Protein AF-K1TPN1-F1 (afdb_monomer)

Radius of gyration: 36.02 Å; Cα contacts (8 Å, |Δi|>4): 168; chains: 1; bounding box: 81×103×74 Å

Nearest PDB structures (foldseek):
  4uu4-assembly1_A  TM=7.575E-01  e=5.030E-02  Pseudomonas aeruginosa PAO1
  8h1s-assembly1_C  TM=5.033E-01  e=3.200E-02  Pseudomonas aeruginosa PAO1
  2r1a-assembly2_G  TM=5.648E-01  e=4.012E-02  Escherichia coli K-12
  4b54-assembly1_B  TM=7.477E-01  e=2.590E-01  Escherichia coli
  2r1a-assembly1_A  TM=5.785E-01  e=1.315E-01  Escherichia coli K-12

Foldseek 3Di:
DDPPPDPPPPPPPPVVVVVVVPDDDDDDDDDDDDDDDDDDDDDDDDDDDDDDDDDDDDDPPPPPPPDPDDPVVVVVVVVVVVVVVVVVVVLVPDDPVVNVVVVVVVVVVVVVVVVVVVVVVVPPPDPPDPDPDDPPPPFDKDKDAPDDWDAPPPQRKIKGAQWIWIDTDQKIKTARIWIARRVVRDIDHFFDFDADPNDTDGDGMWMDGNHDID

Mean predicted aligned error: 22.85 Å

Solvent-accessible surface area (backbone atoms only — not comparable to full-atom values): 13956 Å² total; per-residue (Å²): 143,84,92,85,85,88,85,80,85,80,70,78,68,67,70,66,67,66,61,66,79,79,62,86,85,86,85,85,89,81,90,82,91,88,87,89,83,91,79,88,82,91,78,91,80,89,85,84,82,84,83,84,77,89,77,86,82,75,81,75,79,81,79,78,67,78,77,79,70,49,82,62,55,54,51,50,52,58,48,51,50,55,52,48,53,46,52,52,50,53,60,69,68,46,56,70,69,56,49,54,50,59,48,49,58,51,50,52,52,53,50,50,55,49,50,53,58,48,60,69,58,72,72,71,86,64,92,66,76,77,72,78,82,66,68,93,84,70,75,69,77,43,71,51,60,79,69,47,74,47,78,42,77,88,82,35,32,38,39,30,32,69,41,24,42,39,38,46,93,65,32,40,40,36,22,28,30,33,45,33,36,67,84,82,69,49,72,49,68,38,38,51,81,42,63,64,95,82,43,83,42,65,50,70,49,44,38,34,49,83,87,46,75,98

Organism: NCBI:txid408170

Secondary structure (DSSP, 8-state):
-----SS-SSSTTTTTTSGGGSSPPP-------------------------------PPPP---------HHHHHHHHHHHHHHHHHHHHHHHS-HHHHHHHHHHHHHHHHHHHHHHHHHHTT------------TT----EEEESS-EEEETTTTEEEEEEEEEEEETTEEEEEEEEEEETTT--EEEEPPEEEETTEEEE---EEEETTEE-

Structure (mmCIF, N/CA/C/O backbone):
data_AF-K1TPN1-F1
#
_entry.id   AF-K1TPN1-F1
#
loop_
_atom_site.group_PDB
_atom_site.id
_atom_site.type_symbol
_atom_site.label_atom_id
_atom_site.label_alt_id
_atom_site.label_comp_id
_atom_site.label_asym_id
_atom_site.label_entity_id
_atom_site.label_seq_id
_atom_site.pdbx_PDB_ins_code
_atom_site.Cartn_x
_atom_site.Cartn_y
_atom_site.Cartn_z
_atom_site.occupancy
_atom_site.B_iso_or_equiv
_atom_site.auth_seq_id
_atom_site.auth_comp_id
_atom_site.auth_asym_id
_atom_site.auth_atom_id
_atom_site.pdbx_PDB_model_num
ATOM 1 N N . MET A 1 1 ? -53.679 12.144 7.082 1.00 37.12 1 MET A N 1
ATOM 2 C CA . MET A 1 1 ? -54.181 11.004 6.277 1.00 37.12 1 MET A CA 1
ATOM 3 C C . MET A 1 1 ? -53.333 10.936 5.003 1.00 37.12 1 MET A C 1
ATOM 5 O O . MET A 1 1 ? -53.683 11.575 4.029 1.00 37.12 1 MET A O 1
ATOM 9 N N . ASN A 1 2 ? -52.086 10.455 5.019 1.00 40.62 2 ASN A N 1
ATOM 10 C CA . ASN A 1 2 ? -51.564 9.102 5.320 1.00 40.62 2 ASN A CA 1
ATOM 11 C C . ASN A 1 2 ? -51.586 8.169 4.090 1.00 40.62 2 ASN A C 1
ATOM 13 O O . ASN A 1 2 ? -52.333 7.198 4.057 1.00 40.62 2 ASN A O 1
ATOM 17 N N . SER A 1 3 ? -50.715 8.429 3.111 1.00 47.91 3 SER A N 1
ATOM 18 C CA . SER A 1 3 ? -50.532 7.641 1.878 1.00 47.91 3 SER A CA 1
ATOM 19 C C . SER A 1 3 ? -49.322 6.682 1.923 1.00 47.91 3 SER A C 1
ATOM 21 O O . SER A 1 3 ? -48.678 6.426 0.910 1.00 47.91 3 SER A O 1
ATOM 23 N N . VAL A 1 4 ? -49.000 6.116 3.097 1.00 55.09 4 VAL A N 1
ATOM 24 C CA . VAL A 1 4 ? -47.829 5.226 3.302 1.00 55.09 4 VAL A CA 1
ATOM 25 C C . VAL A 1 4 ? -48.244 3.856 3.869 1.00 55.09 4 VAL A C 1
ATOM 27 O O . VAL A 1 4 ? -47.729 3.414 4.891 1.00 55.09 4 VAL A O 1
ATOM 30 N N . ARG A 1 5 ? -49.218 3.176 3.238 1.00 55.47 5 ARG A N 1
ATOM 31 C CA . ARG A 1 5 ? -49.662 1.810 3.620 1.00 55.47 5 ARG A CA 1
ATOM 32 C C . ARG A 1 5 ? -50.100 0.924 2.437 1.00 55.47 5 ARG A C 1
ATOM 34 O O . ARG A 1 5 ? -51.145 0.293 2.495 1.00 55.47 5 ARG A O 1
ATOM 41 N N . LEU A 1 6 ? -49.298 0.845 1.368 1.00 52.47 6 LEU A N 1
ATOM 42 C CA . LEU A 1 6 ? -49.566 -0.053 0.222 1.00 52.47 6 LEU A CA 1
ATOM 43 C C . LEU A 1 6 ? -48.316 -0.768 -0.345 1.00 52.47 6 LEU A C 1
ATOM 45 O O . LEU A 1 6 ? -48.248 -1.065 -1.531 1.00 52.47 6 LEU A O 1
ATOM 49 N N . LYS A 1 7 ? -47.304 -1.054 0.492 1.00 53.47 7 LYS A N 1
ATOM 50 C CA . LYS A 1 7 ? -46.062 -1.746 0.064 1.00 53.47 7 LYS A CA 1
ATOM 51 C C . LYS A 1 7 ? -45.610 -2.922 0.952 1.00 53.47 7 LYS A C 1
ATOM 53 O O . LYS A 1 7 ? -44.515 -3.430 0.759 1.00 53.47 7 LYS A O 1
ATOM 58 N N . TYR A 1 8 ? -46.444 -3.388 1.891 1.00 56.84 8 TYR A N 1
ATOM 59 C CA . TYR A 1 8 ? -46.059 -4.403 2.893 1.00 56.84 8 TYR A CA 1
ATOM 60 C C . TYR A 1 8 ? -47.039 -5.587 3.023 1.00 56.84 8 TYR A C 1
ATOM 62 O O . TYR A 1 8 ? -47.241 -6.102 4.116 1.00 56.84 8 TYR A O 1
ATOM 70 N N . LEU A 1 9 ? -47.643 -6.039 1.915 1.00 54.19 9 LEU A N 1
ATOM 71 C CA . LEU A 1 9 ? -48.513 -7.234 1.890 1.00 54.19 9 LEU A CA 1
ATOM 72 C C . LEU A 1 9 ? -47.927 -8.444 1.134 1.00 54.19 9 LEU A C 1
ATOM 74 O O . LEU A 1 9 ? -48.565 -9.486 1.077 1.00 54.19 9 LEU A O 1
ATOM 78 N N . LEU A 1 10 ? -46.703 -8.340 0.600 1.00 49.44 10 LEU A N 1
ATOM 79 C CA . LEU A 1 10 ? -46.035 -9.410 -0.167 1.00 49.44 10 LEU A CA 1
ATOM 80 C C . LEU A 1 10 ? -44.853 -10.085 0.560 1.00 49.44 10 LEU A C 1
ATOM 82 O O . LEU A 1 10 ? -44.235 -10.987 0.011 1.00 49.44 10 LEU A O 1
ATOM 86 N N . SER A 1 11 ? -44.541 -9.680 1.797 1.00 50.22 11 SER A N 1
ATOM 87 C CA . SER A 1 11 ? -43.396 -10.216 2.564 1.00 50.22 11 SER A CA 1
ATOM 88 C C . SER A 1 11 ? -43.722 -11.496 3.363 1.00 50.22 11 SER A C 1
ATOM 90 O O . SER A 1 11 ? -42.836 -12.270 3.714 1.00 50.22 11 SER A O 1
ATOM 92 N N . ALA A 1 12 ? -45.002 -11.743 3.661 1.00 50.81 12 ALA A N 1
ATOM 93 C CA . ALA A 1 12 ? -45.408 -12.708 4.690 1.00 50.81 12 ALA A CA 1
ATOM 94 C C . ALA A 1 12 ? -45.445 -14.189 4.252 1.00 50.81 12 ALA A C 1
ATOM 96 O O . ALA A 1 12 ? -45.574 -15.060 5.106 1.00 50.81 12 ALA A O 1
ATOM 97 N N . THR A 1 13 ? -45.342 -14.502 2.956 1.00 50.44 13 THR A N 1
ATOM 98 C CA . THR A 1 13 ? -45.501 -15.880 2.440 1.00 50.44 13 THR A CA 1
ATOM 99 C C . THR A 1 13 ? -44.187 -16.630 2.218 1.00 50.44 13 THR A C 1
ATOM 101 O O . THR A 1 13 ? -44.171 -17.854 2.303 1.00 50.44 13 THR A O 1
ATOM 104 N N . VAL A 1 14 ? -43.069 -15.932 1.986 1.00 53.06 14 VAL A N 1
ATOM 105 C CA . VAL A 1 14 ? -41.762 -16.573 1.721 1.00 53.06 14 VAL A CA 1
ATOM 106 C C . VAL A 1 14 ? -41.140 -17.154 2.998 1.00 53.06 14 VAL A C 1
ATOM 108 O O . VAL A 1 14 ? -40.490 -18.196 2.960 1.00 53.06 14 VAL A O 1
ATOM 111 N N . LEU A 1 15 ? -41.390 -16.527 4.152 1.00 49.91 15 LEU A N 1
ATOM 112 C CA . LEU A 1 15 ? -40.806 -16.923 5.440 1.00 49.91 15 LEU A CA 1
ATOM 113 C C . LEU A 1 15 ? -41.346 -18.275 5.960 1.00 49.91 15 LEU A C 1
ATOM 115 O O . LEU A 1 15 ? -40.675 -18.941 6.744 1.00 49.91 15 LEU A O 1
ATOM 119 N N . LEU A 1 16 ? -42.515 -18.725 5.484 1.00 48.41 16 LEU A N 1
ATOM 120 C CA . LEU A 1 16 ? -43.109 -20.006 5.890 1.00 48.41 16 LEU A CA 1
ATOM 121 C C . LEU A 1 16 ? -42.461 -21.225 5.198 1.00 48.41 16 LEU A C 1
ATOM 123 O O . LEU A 1 16 ? -42.467 -22.318 5.758 1.00 48.41 16 LEU A O 1
ATOM 127 N N . LEU A 1 17 ? -41.863 -21.046 4.012 1.00 51.69 17 LEU A N 1
ATOM 128 C CA . LEU A 1 17 ? -41.212 -22.133 3.263 1.00 51.69 17 LEU A CA 1
ATOM 129 C C . LEU A 1 17 ? -39.824 -22.509 3.807 1.00 51.69 17 LEU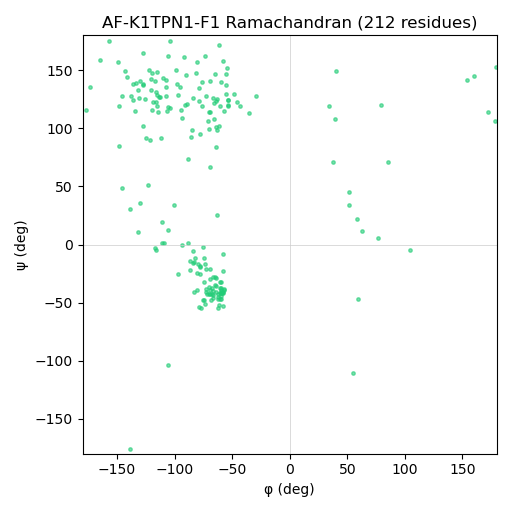 A C 1
ATOM 131 O O . LEU A 1 17 ? -39.347 -23.610 3.550 1.00 51.69 17 LEU A O 1
ATOM 135 N N . PHE A 1 18 ? -39.174 -21.632 4.579 1.00 51.53 18 PHE A N 1
ATOM 136 C CA . PHE A 1 18 ? -37.807 -21.874 5.062 1.00 51.53 18 PHE A CA 1
ATOM 137 C C . PHE A 1 18 ? -37.740 -22.735 6.339 1.00 51.53 18 PHE A C 1
ATOM 139 O O . PHE A 1 18 ? -36.690 -23.277 6.670 1.00 51.53 18 PHE A O 1
ATOM 146 N N . VAL A 1 19 ? -38.860 -22.907 7.053 1.00 48.62 19 VAL A N 1
ATOM 147 C CA . VAL A 1 19 ? -38.911 -23.668 8.320 1.00 48.62 19 VAL A CA 1
ATOM 148 C C . VAL A 1 19 ? -38.982 -25.188 8.089 1.00 48.62 19 VAL A C 1
ATOM 150 O O . VAL A 1 19 ? -38.537 -25.961 8.933 1.00 48.62 19 VAL A O 1
ATOM 153 N N . GLN A 1 20 ? -39.471 -25.641 6.928 1.00 49.59 20 GLN A N 1
ATOM 154 C CA . GLN A 1 20 ? -39.605 -27.074 6.619 1.00 49.59 20 GLN A CA 1
ATOM 155 C C . GLN A 1 20 ? -38.277 -27.782 6.291 1.00 49.59 20 GLN A C 1
ATOM 157 O O . GLN A 1 20 ? -38.240 -29.006 6.261 1.00 49.59 20 GLN A O 1
ATOM 162 N N . ALA A 1 21 ? -37.178 -27.047 6.084 1.00 48.38 21 ALA A N 1
ATOM 163 C CA . ALA A 1 21 ? -35.877 -27.627 5.734 1.00 48.38 21 ALA A CA 1
ATOM 164 C C . ALA A 1 21 ? -35.038 -28.105 6.942 1.00 48.38 21 ALA A C 1
ATOM 166 O O . ALA A 1 21 ? -33.967 -28.674 6.743 1.00 48.38 21 ALA A O 1
ATOM 167 N N . LEU A 1 22 ? -35.491 -27.867 8.182 1.00 55.53 22 LEU A N 1
ATOM 168 C CA . LEU A 1 22 ? -34.724 -28.160 9.407 1.00 55.53 22 LEU A CA 1
ATOM 169 C C . LEU A 1 22 ? -35.352 -29.222 10.329 1.00 55.53 22 LEU A C 1
ATOM 171 O O . LEU A 1 22 ? -34.720 -29.612 11.308 1.00 55.53 22 LEU A O 1
ATOM 175 N N . LEU A 1 23 ? -36.552 -29.727 10.020 1.00 42.75 23 LEU A N 1
ATOM 176 C CA . LEU A 1 23 ? -37.179 -30.857 10.720 1.00 42.75 23 LEU A CA 1
ATOM 177 C C . LEU A 1 23 ? -37.299 -32.042 9.753 1.00 42.75 23 LEU A C 1
ATOM 179 O O . LEU A 1 23 ? -38.001 -31.966 8.750 1.00 42.75 23 LEU A O 1
ATOM 183 N N . GLY A 1 24 ? -36.560 -33.115 10.040 1.00 43.56 24 GLY A N 1
ATOM 184 C CA . GLY A 1 24 ? -36.338 -34.209 9.094 1.00 43.56 24 GLY A CA 1
ATOM 185 C C . GLY A 1 24 ? -37.537 -35.130 8.859 1.00 43.56 24 GLY A C 1
ATOM 186 O O . GLY A 1 24 ? -38.447 -35.239 9.680 1.00 43.56 24 GLY A O 1
ATOM 187 N N . THR A 1 25 ? -37.475 -35.872 7.753 1.00 38.47 25 THR A N 1
ATOM 188 C CA . THR A 1 25 ? -38.348 -37.014 7.475 1.00 38.47 25 THR A CA 1
ATOM 189 C C . THR A 1 25 ? -37.593 -38.321 7.700 1.00 38.47 25 THR A C 1
ATOM 191 O O . THR A 1 25 ? -36.607 -38.631 7.034 1.00 38.47 25 THR A O 1
ATOM 194 N N . THR A 1 26 ? -38.071 -39.110 8.656 1.00 51.84 26 THR A N 1
ATOM 195 C CA . THR A 1 26 ? -37.716 -40.523 8.795 1.00 51.84 26 THR A CA 1
ATOM 196 C C . THR A 1 26 ? 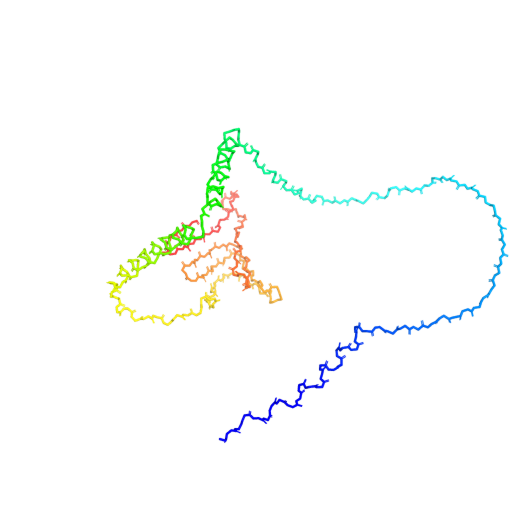-38.559 -41.363 7.832 1.00 51.84 26 THR A C 1
ATOM 198 O O . THR A 1 26 ? -39.720 -41.046 7.574 1.00 51.84 26 THR A O 1
ATOM 201 N N . ALA A 1 27 ? -38.000 -42.460 7.317 1.00 44.06 27 ALA A N 1
ATOM 202 C CA . ALA A 1 27 ? -38.752 -43.500 6.613 1.00 44.06 27 ALA A CA 1
ATOM 203 C C . ALA A 1 27 ? -38.167 -44.894 6.946 1.00 44.06 27 ALA A C 1
ATOM 205 O O . ALA A 1 27 ? -36.980 -44.972 7.275 1.00 44.06 27 ALA A O 1
ATOM 206 N N . PRO A 1 28 ? -38.974 -45.976 6.954 1.00 48.12 28 PRO A N 1
ATOM 207 C CA . PRO A 1 28 ? -38.680 -47.160 7.764 1.00 48.12 28 PRO A CA 1
ATOM 208 C C . PRO A 1 28 ? -38.135 -48.374 6.984 1.00 48.12 28 PRO A C 1
ATOM 210 O O . PRO A 1 28 ? -38.047 -48.385 5.759 1.00 48.12 28 PRO A O 1
ATOM 213 N N . ALA A 1 29 ? -37.772 -49.416 7.736 1.00 39.25 29 ALA A N 1
ATOM 214 C CA . ALA A 1 29 ? -37.183 -50.668 7.254 1.00 39.25 29 ALA A CA 1
ATOM 215 C C . ALA A 1 29 ? -38.201 -51.685 6.696 1.00 39.25 29 ALA A C 1
ATOM 217 O O . ALA A 1 29 ? -39.345 -51.698 7.144 1.00 39.25 29 ALA A O 1
ATOM 218 N N . ALA A 1 30 ? -37.736 -52.605 5.829 1.00 37.75 30 ALA A N 1
ATOM 219 C CA . ALA A 1 30 ? -37.875 -54.078 5.960 1.00 37.75 30 ALA A CA 1
ATOM 220 C C . ALA A 1 30 ? -37.387 -54.809 4.674 1.00 37.75 30 ALA A C 1
ATOM 222 O O . ALA A 1 30 ? -37.874 -54.526 3.589 1.00 37.75 30 ALA A O 1
ATOM 223 N N . VAL A 1 31 ? -36.302 -55.604 4.723 1.00 40.38 31 VAL A N 1
ATOM 224 C CA . VAL A 1 31 ? -36.253 -57.089 4.882 1.00 40.38 31 VAL A CA 1
ATOM 225 C C . VAL A 1 31 ? -36.542 -57.890 3.596 1.00 40.38 31 VAL A C 1
ATOM 227 O O . VAL A 1 31 ? -37.650 -57.833 3.091 1.00 40.38 31 VAL A O 1
ATOM 230 N N . PHE A 1 32 ? -35.579 -58.721 3.153 1.00 37.22 32 PHE A N 1
ATOM 231 C CA . PHE A 1 32 ? -35.700 -60.198 3.039 1.00 37.22 32 PHE A CA 1
ATOM 232 C C . PHE A 1 32 ? -34.375 -60.860 2.564 1.00 37.22 32 PHE A C 1
ATOM 234 O O . PHE A 1 32 ? -33.948 -60.602 1.450 1.00 37.22 32 PHE A O 1
ATOM 241 N N . ARG A 1 33 ? -33.771 -61.696 3.444 1.00 33.31 33 ARG A N 1
ATOM 242 C CA . ARG A 1 33 ? -33.227 -63.087 3.269 1.00 33.31 33 ARG A CA 1
ATOM 243 C C . ARG A 1 33 ? -32.457 -63.473 1.971 1.00 33.31 33 ARG A C 1
ATOM 245 O O . ARG A 1 33 ? -32.832 -63.038 0.901 1.00 33.31 33 ARG A O 1
ATOM 252 N N . THR A 1 34 ? -31.465 -64.381 1.908 1.00 34.16 34 THR A N 1
ATOM 253 C CA . THR A 1 34 ? -30.868 -65.470 2.754 1.00 34.16 34 THR A CA 1
ATOM 254 C C . THR A 1 34 ? -29.309 -65.428 2.648 1.00 34.16 34 THR A C 1
ATOM 256 O O . THR A 1 34 ? -28.823 -64.545 1.956 1.00 34.16 34 THR A O 1
ATOM 259 N N . ALA A 1 35 ? -28.416 -66.278 3.200 1.00 37.16 35 ALA A N 1
ATOM 260 C CA . ALA A 1 35 ? -28.391 -67.487 4.067 1.00 37.16 35 ALA A CA 1
ATOM 261 C C . ALA A 1 35 ? -26.985 -67.596 4.763 1.00 37.16 35 ALA A C 1
ATOM 263 O O . ALA A 1 35 ? -26.124 -66.776 4.447 1.00 37.16 35 ALA A O 1
ATOM 264 N N . PRO A 1 36 ? -26.719 -68.559 5.683 1.00 54.34 36 PRO A N 1
ATOM 265 C CA . PRO A 1 36 ? -25.443 -68.667 6.424 1.00 54.34 36 PRO A CA 1
ATOM 266 C C . PRO A 1 36 ? -24.515 -69.817 5.963 1.00 54.34 36 PRO A C 1
ATOM 268 O O . PRO A 1 36 ? -25.011 -70.771 5.376 1.00 54.34 36 PRO A O 1
ATOM 271 N N . THR A 1 37 ? -23.216 -69.764 6.320 1.00 36.50 37 THR A N 1
ATOM 272 C CA . THR A 1 37 ? -22.484 -70.766 7.156 1.00 36.50 37 THR A CA 1
ATOM 273 C C . THR A 1 37 ? -20.999 -70.400 7.348 1.00 36.50 37 THR A C 1
ATOM 275 O O . THR A 1 37 ? -20.399 -69.756 6.493 1.00 36.50 37 THR A O 1
ATOM 278 N N . ASP A 1 38 ? -20.418 -70.854 8.463 1.00 32.53 38 ASP A N 1
ATOM 279 C CA . ASP A 1 38 ? -18.997 -70.769 8.839 1.00 32.53 38 ASP A CA 1
ATOM 280 C C . ASP A 1 38 ? -17.994 -71.335 7.814 1.00 32.53 38 ASP A C 1
ATOM 282 O O . ASP A 1 38 ? -18.261 -72.347 7.167 1.00 32.53 38 ASP A O 1
ATOM 286 N N . THR A 1 39 ? -16.761 -70.806 7.800 1.00 39.47 39 THR A N 1
ATOM 287 C CA . THR A 1 39 ? -15.594 -71.525 8.376 1.00 39.47 39 THR A CA 1
ATOM 288 C C . THR A 1 39 ? -14.300 -70.693 8.404 1.00 39.47 39 THR A C 1
ATOM 290 O O . THR A 1 39 ? -13.932 -70.044 7.436 1.00 39.47 39 THR A O 1
ATOM 293 N N . LEU A 1 40 ? -13.608 -70.771 9.549 1.00 32.50 40 LEU A N 1
ATOM 294 C CA . LEU A 1 40 ? -12.147 -70.850 9.737 1.00 32.50 40 LEU A CA 1
ATOM 295 C C . LEU A 1 40 ? -11.203 -70.106 8.764 1.00 32.50 40 LEU A C 1
ATOM 297 O O . LEU A 1 40 ? -10.980 -70.537 7.639 1.00 32.50 40 LEU A O 1
ATOM 301 N N . SER A 1 41 ? -10.414 -69.179 9.310 1.00 33.25 41 SER A N 1
ATOM 302 C CA . SER A 1 41 ? -8.992 -69.423 9.644 1.00 33.25 41 SER A CA 1
ATOM 303 C C . SER A 1 41 ? -8.187 -68.122 9.634 1.00 33.25 41 SER A C 1
ATOM 305 O O . SER A 1 41 ? -8.365 -67.254 8.783 1.00 33.25 41 SER A O 1
ATOM 307 N N . ALA A 1 42 ? -7.265 -68.002 10.584 1.00 38.25 42 ALA A N 1
ATOM 308 C CA . ALA A 1 42 ? -6.332 -66.892 10.651 1.00 38.25 42 ALA A CA 1
ATOM 309 C C . ALA A 1 42 ? -5.310 -66.939 9.504 1.00 38.25 42 ALA A C 1
ATOM 311 O O . ALA A 1 42 ? -4.722 -67.986 9.237 1.00 38.25 42 ALA A O 1
ATOM 312 N N . HIS A 1 43 ? -4.977 -65.770 8.955 1.00 34.84 43 HIS A N 1
ATOM 313 C CA . HIS A 1 43 ? -3.573 -65.445 8.732 1.00 34.84 43 HIS A CA 1
ATOM 314 C C . HIS A 1 43 ? -3.332 -63.939 8.862 1.00 34.84 43 HIS A C 1
ATOM 316 O O . HIS A 1 43 ? -3.884 -63.131 8.119 1.00 34.84 43 HIS A O 1
ATOM 322 N N . LEU A 1 44 ? -2.487 -63.571 9.823 1.00 38.91 44 LEU A N 1
ATOM 323 C CA . LEU A 1 44 ? -1.782 -62.294 9.808 1.00 38.91 44 LEU A CA 1
ATOM 324 C C . LEU A 1 44 ? -0.640 -62.397 8.785 1.00 38.91 44 LEU A C 1
ATOM 326 O O . LEU A 1 44 ? -0.000 -63.448 8.709 1.00 38.91 44 LEU A O 1
ATOM 330 N N . SER A 1 45 ? -0.409 -61.333 8.013 1.00 35.28 45 SER A N 1
ATOM 331 C CA . SER A 1 45 ? 0.892 -60.641 7.893 1.00 35.28 45 SER A CA 1
ATOM 332 C C . SER A 1 45 ? 1.002 -59.801 6.616 1.00 35.28 45 SER A C 1
ATOM 334 O O . SER A 1 45 ? 0.497 -60.178 5.566 1.00 35.28 45 SER A O 1
ATOM 336 N N . ASP A 1 46 ? 1.708 -58.676 6.754 1.00 31.86 46 ASP A N 1
ATOM 337 C CA . ASP A 1 46 ? 2.461 -57.927 5.737 1.00 31.86 46 ASP A CA 1
ATOM 338 C C . ASP A 1 46 ? 1.895 -57.770 4.313 1.00 31.86 46 ASP A C 1
ATOM 340 O O . ASP A 1 46 ? 2.038 -58.634 3.453 1.00 31.86 46 ASP A O 1
ATOM 344 N N . THR A 1 47 ? 1.456 -56.552 3.981 1.00 36.81 47 THR A N 1
ATOM 345 C CA . THR A 1 47 ? 2.307 -55.583 3.246 1.00 36.81 47 THR A CA 1
ATOM 346 C C . THR A 1 47 ? 1.533 -54.292 2.962 1.00 36.81 47 THR A C 1
ATOM 348 O O . THR A 1 47 ? 0.687 -54.233 2.075 1.00 36.81 47 THR A O 1
ATOM 351 N N . LEU A 1 48 ? 1.852 -53.214 3.684 1.00 34.38 48 LEU A N 1
ATOM 352 C CA . LEU A 1 48 ? 1.494 -51.856 3.265 1.00 34.38 48 LEU A CA 1
ATOM 353 C C . LEU A 1 48 ? 2.774 -51.107 2.895 1.00 34.38 48 LEU A C 1
ATOM 355 O O . LEU A 1 48 ? 3.427 -50.507 3.747 1.00 34.38 48 LEU A O 1
ATOM 359 N N . GLN A 1 49 ? 3.134 -51.170 1.609 1.00 34.78 49 GLN A N 1
ATOM 360 C CA . GLN A 1 49 ? 4.182 -50.328 1.036 1.00 34.78 49 GLN A CA 1
ATOM 361 C C . GLN A 1 49 ? 3.872 -48.845 1.290 1.00 34.78 49 GLN A C 1
ATOM 363 O O . GLN A 1 49 ? 2.797 -48.343 0.958 1.00 34.78 49 GLN A O 1
ATOM 368 N N . SER A 1 50 ? 4.857 -48.128 1.820 1.00 31.70 50 SER A N 1
ATOM 369 C CA . SER A 1 50 ? 4.851 -46.676 1.943 1.00 31.70 50 SER A CA 1
ATOM 370 C C . SER A 1 50 ? 4.989 -46.009 0.569 1.00 31.70 50 SER A C 1
ATOM 372 O O . SER A 1 50 ? 6.034 -46.085 -0.074 1.00 31.70 50 SER A O 1
ATOM 374 N N . ALA A 1 51 ? 3.945 -45.302 0.133 1.00 35.50 51 ALA A N 1
ATOM 375 C CA . ALA A 1 51 ? 4.012 -44.416 -1.024 1.00 35.50 51 ALA A CA 1
ATOM 376 C C . ALA A 1 51 ? 4.539 -43.034 -0.598 1.00 35.50 51 ALA A C 1
ATOM 378 O O . ALA A 1 51 ? 3.797 -42.201 -0.075 1.00 35.50 51 ALA A O 1
ATOM 379 N N . THR A 1 52 ? 5.831 -42.784 -0.808 1.00 36.34 52 THR A N 1
ATOM 380 C CA . THR A 1 52 ? 6.448 -41.465 -0.622 1.00 36.34 52 THR A CA 1
ATOM 381 C C . THR A 1 52 ? 5.987 -40.498 -1.712 1.00 36.34 52 THR A C 1
ATOM 383 O O . THR A 1 52 ? 6.448 -40.564 -2.850 1.00 36.34 52 THR A O 1
ATOM 386 N N . VAL A 1 53 ? 5.112 -39.554 -1.359 1.00 34.78 53 VAL A N 1
ATOM 387 C CA . VAL A 1 53 ? 4.827 -38.381 -2.198 1.00 34.78 53 VAL A CA 1
ATOM 388 C C . VAL A 1 53 ? 5.798 -37.264 -1.824 1.00 34.78 53 VAL A C 1
ATOM 390 O O . VAL A 1 53 ? 5.865 -36.831 -0.676 1.00 34.78 53 VAL A O 1
ATOM 393 N N . TYR A 1 54 ? 6.573 -36.826 -2.811 1.00 33.62 54 TYR A N 1
ATOM 394 C CA . TYR A 1 54 ? 7.556 -35.754 -2.695 1.00 33.62 54 TYR A CA 1
ATOM 395 C C . TYR A 1 54 ? 6.839 -34.397 -2.668 1.00 33.62 54 TYR A C 1
ATOM 397 O O . TYR A 1 54 ? 6.151 -34.049 -3.628 1.00 33.62 54 TYR A O 1
ATOM 405 N N . GLN A 1 55 ? 6.987 -33.636 -1.582 1.00 35.28 55 GLN A N 1
ATOM 406 C CA . GLN A 1 55 ? 6.347 -32.329 -1.415 1.00 35.28 55 GLN A CA 1
ATOM 407 C C . GLN A 1 55 ? 7.418 -31.243 -1.225 1.00 35.28 55 GLN A C 1
ATOM 409 O O . GLN A 1 55 ? 8.149 -31.306 -0.237 1.00 35.28 55 GLN A O 1
ATOM 414 N N . PRO A 1 56 ? 7.543 -30.272 -2.151 1.00 42.00 56 PRO A N 1
ATOM 415 C CA . PRO A 1 56 ? 8.580 -29.252 -2.072 1.00 42.00 56 PRO A CA 1
ATOM 416 C C . PRO A 1 56 ? 8.221 -28.156 -1.058 1.00 42.00 56 PRO A C 1
ATOM 418 O O . PRO A 1 56 ? 7.180 -27.510 -1.165 1.00 42.00 56 PRO A O 1
ATOM 421 N N . ASP A 1 57 ? 9.119 -27.967 -0.093 1.00 45.91 57 ASP A N 1
ATOM 422 C CA . ASP A 1 57 ? 9.467 -26.715 0.588 1.00 45.91 57 ASP A CA 1
ATOM 423 C C . ASP A 1 57 ? 8.328 -25.722 0.886 1.00 45.91 57 ASP A C 1
ATOM 425 O O . ASP A 1 57 ? 8.273 -24.605 0.366 1.00 45.91 57 ASP A O 1
ATOM 429 N N . ALA A 1 58 ? 7.466 -26.084 1.839 1.00 42.12 58 ALA A N 1
ATOM 430 C CA . ALA A 1 58 ? 6.755 -25.077 2.620 1.00 42.12 58 ALA A CA 1
ATOM 431 C C . ALA A 1 58 ? 7.743 -24.422 3.610 1.00 42.12 58 ALA A C 1
ATOM 433 O O . ALA A 1 58 ? 8.390 -25.152 4.368 1.00 42.12 58 ALA A O 1
ATOM 434 N N . PRO A 1 59 ? 7.872 -23.081 3.661 1.00 47.84 59 PRO A N 1
ATOM 435 C CA . PRO A 1 59 ? 8.723 -22.434 4.650 1.00 47.84 59 PRO A CA 1
ATOM 436 C C . PRO A 1 59 ? 8.183 -22.720 6.053 1.00 47.84 59 PRO A C 1
ATOM 438 O O . PRO A 1 59 ? 7.015 -22.458 6.350 1.00 47.84 59 PRO A O 1
ATOM 441 N N . THR A 1 60 ? 9.046 -23.266 6.909 1.00 55.25 60 THR A N 1
ATOM 442 C CA . THR A 1 60 ? 8.746 -23.581 8.307 1.00 55.25 60 THR A CA 1
ATOM 443 C C . THR A 1 60 ? 8.091 -22.377 8.987 1.00 55.25 60 THR A C 1
ATOM 445 O O . THR A 1 60 ? 8.653 -21.279 8.908 1.00 55.25 60 THR A O 1
ATOM 448 N N . PRO A 1 61 ? 6.947 -22.536 9.683 1.00 49.59 61 PRO A N 1
ATOM 449 C CA . PRO A 1 61 ? 6.409 -21.467 10.508 1.00 49.59 61 PRO A CA 1
ATOM 450 C C . PRO A 1 61 ? 7.495 -20.997 11.475 1.00 49.59 61 PRO A C 1
ATOM 452 O O . PRO A 1 61 ? 8.060 -21.808 12.212 1.00 49.59 61 PRO A O 1
ATOM 455 N N . LEU A 1 62 ? 7.808 -19.699 11.450 1.00 53.56 62 LEU A N 1
ATOM 456 C CA . LEU A 1 62 ? 8.692 -19.095 12.438 1.00 53.56 62 LEU A CA 1
ATOM 457 C C . LEU A 1 62 ? 8.009 -19.220 13.800 1.00 53.56 62 LEU A C 1
ATOM 459 O O . LEU A 1 62 ? 7.117 -18.439 14.131 1.00 53.56 62 LEU A O 1
ATOM 463 N N . ASP A 1 63 ? 8.423 -20.237 14.554 1.00 55.56 63 ASP A N 1
ATOM 464 C CA . ASP A 1 63 ? 8.031 -20.480 15.937 1.00 55.56 63 ASP A CA 1
ATOM 465 C C . ASP A 1 63 ? 8.560 -19.316 16.784 1.00 55.56 63 ASP A C 1
ATOM 467 O O . ASP A 1 63 ? 9.660 -19.364 17.339 1.00 55.56 63 ASP A O 1
ATOM 471 N N . LEU A 1 64 ? 7.786 -18.222 16.814 1.00 57.78 64 LEU A N 1
ATOM 472 C CA . LEU A 1 64 ? 7.985 -17.036 17.646 1.00 57.78 64 LEU A CA 1
ATOM 473 C C . LEU A 1 64 ? 7.716 -17.405 19.105 1.00 57.78 64 LEU A C 1
ATOM 475 O O . LEU A 1 64 ? 6.764 -16.960 19.751 1.00 57.78 64 LEU A O 1
ATOM 479 N N . LYS A 1 65 ? 8.599 -18.260 19.612 1.00 61.97 65 LYS A N 1
ATOM 480 C CA . LYS A 1 65 ? 8.701 -18.674 20.996 1.00 61.97 65 LYS A CA 1
ATOM 481 C C . LYS A 1 65 ? 8.795 -17.398 21.832 1.00 61.97 65 LYS A C 1
ATOM 483 O O . LYS A 1 65 ? 9.708 -16.606 21.596 1.00 61.97 65 LYS A O 1
ATOM 488 N N . PRO A 1 66 ? 7.864 -17.146 22.769 1.00 60.75 66 PRO A N 1
ATOM 489 C CA . PRO A 1 66 ? 7.868 -15.901 23.520 1.00 60.75 66 PRO A CA 1
ATOM 490 C C . PRO A 1 66 ? 9.186 -15.789 24.286 1.00 60.75 66 PRO A C 1
ATOM 492 O O . PRO A 1 66 ? 9.489 -16.652 25.116 1.00 60.75 66 PRO A O 1
ATOM 495 N N . GLU A 1 67 ? 9.957 -14.742 23.975 1.00 63.47 67 GLU A N 1
ATOM 496 C CA . GLU A 1 67 ? 11.281 -14.490 24.549 1.00 63.47 67 GLU A CA 1
ATOM 497 C C . GLU A 1 67 ? 11.244 -14.685 26.075 1.00 63.47 67 GLU A C 1
ATOM 499 O O . GLU A 1 67 ? 10.414 -14.069 26.762 1.00 63.47 67 GLU A O 1
ATOM 504 N N . PRO A 1 68 ? 12.075 -15.584 26.637 1.00 72.69 68 PRO A N 1
ATOM 505 C CA . PRO A 1 68 ? 11.941 -15.991 28.024 1.00 72.69 68 PRO A CA 1
ATOM 506 C C . PRO A 1 68 ? 12.339 -14.841 28.950 1.00 72.69 68 PRO A C 1
ATOM 508 O O . PRO A 1 68 ? 13.521 -14.657 29.242 1.00 72.69 68 PRO A O 1
ATOM 511 N N . LEU A 1 69 ? 11.323 -14.126 29.459 1.00 71.19 69 LEU A N 1
ATOM 512 C CA . LEU A 1 69 ? 11.426 -12.991 30.388 1.00 71.19 69 LEU A CA 1
ATOM 513 C C . LEU A 1 69 ? 12.656 -13.093 31.288 1.00 71.19 69 LEU A C 1
ATOM 515 O O . LEU A 1 69 ? 12.860 -14.106 31.977 1.00 71.19 69 LEU A O 1
ATOM 519 N N . SER A 1 70 ? 13.459 -12.036 31.331 1.00 83.62 70 SER A N 1
ATOM 520 C CA . SER A 1 70 ? 14.712 -12.036 32.074 1.00 83.62 70 SER A CA 1
ATOM 521 C C . SER A 1 70 ? 14.485 -12.355 33.557 1.00 83.62 70 SER A C 1
ATOM 523 O O . SER A 1 70 ? 13.408 -12.161 34.137 1.00 83.62 70 SER A O 1
ATOM 525 N N . ARG A 1 71 ? 15.539 -12.831 34.230 1.00 81.56 71 ARG A N 1
ATOM 526 C CA . ARG A 1 71 ? 15.498 -13.110 35.678 1.00 81.56 71 ARG A CA 1
ATOM 527 C C . ARG A 1 71 ? 15.129 -11.862 36.499 1.00 81.56 71 ARG A C 1
ATOM 529 O O . ARG A 1 71 ? 14.646 -12.003 37.622 1.00 81.56 71 ARG A O 1
ATOM 536 N N . ARG A 1 72 ? 15.356 -10.663 35.949 1.00 85.62 72 ARG A N 1
ATOM 537 C CA . ARG A 1 72 ? 14.992 -9.371 36.538 1.00 85.62 72 ARG A CA 1
ATOM 538 C C . ARG A 1 72 ? 13.498 -9.083 36.373 1.00 85.62 72 ARG A C 1
ATOM 540 O O . ARG A 1 72 ? 12.815 -8.950 37.383 1.00 85.62 72 ARG A O 1
ATOM 547 N N . GLU A 1 73 ? 12.974 -9.117 35.151 1.00 88.00 73 GLU A N 1
ATOM 548 C CA . GLU A 1 73 ? 11.551 -8.857 34.877 1.00 88.00 73 GLU A CA 1
ATOM 549 C C . GLU A 1 73 ? 10.635 -9.859 35.588 1.00 88.00 73 GLU A C 1
ATOM 551 O O . GLU A 1 73 ? 9.602 -9.479 36.134 1.00 88.00 73 GLU A O 1
ATOM 556 N N . ARG A 1 74 ? 11.030 -11.140 35.674 1.00 85.06 74 ARG A N 1
ATOM 557 C CA . ARG A 1 74 ? 10.297 -12.140 36.472 1.00 85.06 74 ARG A CA 1
ATOM 558 C C . ARG A 1 74 ? 10.219 -11.770 37.956 1.00 85.06 74 ARG A C 1
ATOM 560 O O . ARG A 1 74 ? 9.187 -11.997 38.582 1.00 85.06 74 ARG A O 1
ATOM 567 N N . ARG A 1 75 ? 11.278 -11.183 38.527 1.00 88.38 75 ARG A N 1
ATOM 568 C CA . ARG A 1 75 ? 11.283 -10.696 39.920 1.00 88.38 75 ARG A CA 1
ATOM 569 C C . ARG A 1 75 ? 10.441 -9.432 40.082 1.00 88.38 75 ARG A C 1
ATOM 571 O O . ARG A 1 75 ? 9.760 -9.305 41.092 1.00 88.38 75 ARG A O 1
ATOM 578 N N . GLU A 1 76 ? 10.474 -8.525 39.112 1.00 91.44 76 GLU A N 1
ATOM 579 C CA . GLU A 1 76 ? 9.695 -7.281 39.123 1.00 91.44 76 GLU A CA 1
ATOM 580 C C . GLU A 1 76 ? 8.191 -7.569 38.972 1.00 91.44 76 GLU A C 1
ATOM 582 O O . GLU A 1 76 ? 7.413 -7.151 39.828 1.00 91.44 76 GLU A O 1
ATOM 587 N N . ARG A 1 77 ? 7.779 -8.411 38.011 1.00 91.19 77 ARG A N 1
ATOM 588 C CA . ARG A 1 77 ? 6.384 -8.880 37.881 1.00 91.19 77 ARG A CA 1
ATOM 589 C C . ARG A 1 77 ? 5.901 -9.627 39.127 1.00 91.19 77 ARG A C 1
ATOM 591 O O . ARG A 1 77 ? 4.792 -9.380 39.586 1.00 91.19 77 ARG A O 1
ATOM 598 N N . ALA A 1 78 ? 6.732 -10.486 39.726 1.00 90.06 78 ALA A N 1
ATOM 599 C CA . ALA A 1 78 ? 6.379 -11.183 40.966 1.00 90.06 78 ALA A CA 1
ATOM 600 C C . ALA A 1 78 ? 6.241 -10.243 42.181 1.00 90.06 78 ALA A C 1
ATOM 602 O O . ALA A 1 78 ? 5.494 -10.555 43.106 1.00 90.06 78 ALA A O 1
ATOM 603 N N . ARG A 1 79 ? 6.942 -9.100 42.203 1.00 92.00 79 ARG A N 1
ATOM 604 C CA . ARG A 1 79 ? 6.743 -8.045 43.213 1.00 92.00 79 ARG A CA 1
ATOM 605 C C . ARG A 1 79 ? 5.435 -7.295 42.957 1.00 92.00 79 ARG A C 1
ATOM 607 O O . ARG A 1 79 ? 4.607 -7.239 43.859 1.00 92.00 79 ARG A O 1
ATOM 614 N N . ALA A 1 80 ? 5.223 -6.828 41.727 1.00 93.56 80 ALA A N 1
ATOM 615 C CA . ALA A 1 80 ? 4.019 -6.101 41.328 1.00 93.56 80 ALA A CA 1
ATOM 616 C C . ALA A 1 80 ? 2.732 -6.915 41.555 1.00 93.56 80 ALA A C 1
ATOM 618 O O . ALA A 1 80 ? 1.764 -6.381 42.086 1.00 93.56 80 ALA A O 1
ATOM 619 N N . ALA A 1 81 ? 2.736 -8.217 41.245 1.00 92.38 81 ALA A N 1
ATOM 620 C CA . ALA A 1 81 ? 1.598 -9.105 41.492 1.00 92.38 81 ALA A CA 1
ATOM 621 C C . ALA A 1 81 ? 1.261 -9.225 42.990 1.00 92.38 81 ALA A C 1
ATOM 623 O O . ALA A 1 81 ? 0.104 -9.084 43.372 1.00 92.38 81 ALA A O 1
ATOM 624 N N . ARG A 1 82 ? 2.267 -9.398 43.861 1.00 92.06 82 ARG A N 1
ATOM 625 C CA . ARG A 1 82 ? 2.068 -9.453 45.325 1.00 92.06 82 ARG A CA 1
ATOM 626 C C . ARG A 1 82 ? 1.551 -8.135 45.897 1.00 92.06 82 ARG A C 1
ATOM 628 O O . ARG A 1 82 ? 0.797 -8.139 46.865 1.00 92.06 82 ARG A O 1
ATOM 635 N N . GLU A 1 83 ? 1.984 -7.015 45.332 1.00 92.56 83 GLU A N 1
ATOM 636 C CA . GLU A 1 83 ? 1.525 -5.683 45.721 1.00 92.56 83 GLU A CA 1
ATOM 637 C C . GLU A 1 83 ? 0.087 -5.428 45.246 1.00 92.56 83 GLU A C 1
ATOM 639 O O . GLU A 1 83 ? -0.738 -4.934 46.009 1.00 92.56 83 GLU A O 1
ATOM 644 N N . GLN A 1 84 ? -0.252 -5.852 44.027 1.00 91.25 84 GLN A N 1
ATOM 645 C CA . GLN A 1 84 ? -1.618 -5.814 43.511 1.00 91.25 84 GLN A CA 1
ATOM 646 C C . GLN A 1 84 ? -2.554 -6.723 44.318 1.00 91.25 84 GLN A C 1
ATOM 648 O O . GLN A 1 84 ? -3.655 -6.304 44.652 1.00 91.25 84 GLN A O 1
ATOM 653 N N . GLU A 1 85 ? -2.121 -7.924 44.710 1.00 90.94 85 GLU A N 1
ATOM 654 C CA . GLU A 1 85 ? -2.883 -8.781 45.624 1.00 90.94 85 GLU A CA 1
ATOM 655 C C . GLU A 1 85 ? -3.128 -8.118 46.985 1.00 90.94 85 GLU A C 1
ATOM 657 O O . GLU A 1 85 ? -4.223 -8.258 47.524 1.00 90.94 85 GLU A O 1
ATOM 662 N N . ARG A 1 86 ? -2.146 -7.392 47.541 1.00 91.38 86 ARG A N 1
ATOM 663 C CA . ARG A 1 86 ? -2.333 -6.612 48.777 1.00 91.38 86 ARG A CA 1
ATOM 664 C C . ARG A 1 86 ? -3.388 -5.528 48.585 1.00 91.38 86 ARG A C 1
ATOM 666 O O . ARG A 1 86 ? -4.394 -5.571 49.285 1.00 91.38 86 ARG A O 1
ATOM 673 N N . ARG A 1 87 ? -3.233 -4.665 47.574 1.00 90.00 87 ARG A N 1
ATOM 674 C CA . ARG A 1 87 ? -4.206 -3.602 47.263 1.00 90.00 87 ARG A CA 1
ATOM 675 C C . ARG A 1 87 ? -5.610 -4.146 46.997 1.00 90.00 87 ARG A C 1
ATOM 677 O O . ARG A 1 87 ? -6.584 -3.566 47.456 1.00 90.00 87 ARG A O 1
ATOM 684 N N . ASN A 1 88 ? -5.730 -5.278 46.302 1.00 90.12 88 ASN A N 1
ATOM 685 C CA . ASN A 1 88 ? -7.020 -5.920 46.042 1.00 90.12 88 ASN A CA 1
ATOM 686 C C . ASN A 1 88 ? -7.656 -6.469 47.330 1.00 90.12 88 ASN A C 1
ATOM 688 O O . ASN A 1 88 ? -8.871 -6.394 47.483 1.00 90.12 88 ASN A O 1
ATOM 692 N N . ARG A 1 89 ? -6.866 -7.021 48.262 1.00 90.06 89 ARG A N 1
ATOM 693 C CA . ARG A 1 89 ? -7.368 -7.479 49.571 1.00 90.06 89 ARG A CA 1
ATOM 694 C C . ARG A 1 89 ? -7.769 -6.305 50.458 1.00 90.06 89 ARG A C 1
ATOM 696 O O . ARG A 1 89 ? -8.828 -6.371 51.065 1.00 90.06 89 ARG A O 1
ATOM 703 N N . GLU A 1 90 ? -6.966 -5.243 50.482 1.00 89.62 90 GLU A N 1
ATOM 704 C CA . GLU A 1 90 ? -7.270 -3.985 51.171 1.00 89.62 90 GLU A CA 1
ATOM 705 C C . GLU A 1 90 ? -8.586 -3.398 50.634 1.00 89.62 90 GLU A C 1
ATOM 707 O O . GLU A 1 90 ? -9.534 -3.240 51.398 1.00 89.62 90 GLU A O 1
ATOM 712 N N . PHE A 1 91 ? -8.715 -3.224 49.314 1.00 87.44 91 PHE A N 1
ATOM 713 C CA . PHE A 1 91 ? -9.943 -2.749 48.664 1.00 87.44 91 PHE A CA 1
ATOM 714 C C . PHE A 1 91 ? -11.164 -3.640 48.941 1.00 87.44 91 PHE A C 1
ATOM 716 O O . PHE A 1 91 ? -12.250 -3.131 49.202 1.00 87.44 91 PHE A O 1
ATOM 723 N N . ASN A 1 92 ? -11.002 -4.967 48.933 1.00 87.44 92 ASN A N 1
ATOM 724 C CA . ASN A 1 92 ? -12.088 -5.900 49.250 1.00 87.44 92 ASN A CA 1
ATOM 725 C C . ASN A 1 92 ? -12.436 -5.953 50.749 1.00 87.44 92 ASN A C 1
ATOM 727 O O . ASN A 1 92 ? -13.501 -6.462 51.093 1.00 87.44 92 ASN A O 1
ATOM 731 N N . SER A 1 93 ? -11.556 -5.463 51.630 1.00 91.75 93 SER A N 1
ATOM 732 C CA . SER A 1 93 ? -11.814 -5.343 53.072 1.00 91.75 93 SER A CA 1
ATOM 733 C C . SER A 1 93 ? -12.518 -4.041 53.464 1.00 91.75 93 SER A C 1
ATOM 735 O O . SER A 1 93 ? -13.054 -3.961 54.566 1.00 91.75 93 SER A O 1
ATOM 737 N N . LEU A 1 94 ? -12.561 -3.054 52.560 1.00 90.00 94 LEU A N 1
ATOM 738 C CA . LEU A 1 94 ? -13.315 -1.817 52.745 1.00 90.00 94 LEU A CA 1
ATOM 739 C C . LEU A 1 94 ? -14.828 -2.081 52.799 1.00 90.00 94 LEU A C 1
ATOM 741 O O . LEU A 1 94 ? -15.384 -2.930 52.084 1.00 90.00 94 LEU A O 1
ATOM 745 N N . THR A 1 95 ? -15.517 -1.275 53.599 1.00 90.31 95 THR A N 1
ATOM 746 C CA . THR A 1 95 ? -16.983 -1.211 53.633 1.00 90.31 95 THR A CA 1
ATOM 747 C C . THR A 1 95 ? -17.557 -0.777 52.273 1.00 90.31 95 THR A C 1
ATOM 749 O O . THR A 1 95 ? -16.829 -0.463 51.327 1.00 90.31 95 THR A O 1
ATOM 752 N N . GLN A 1 96 ? -18.883 -0.831 52.110 1.00 83.75 96 GLN A N 1
ATOM 753 C CA . GLN A 1 96 ? -19.519 -0.3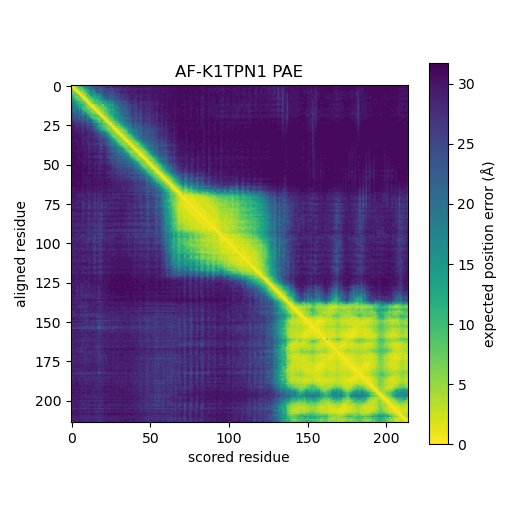45 50.875 1.00 83.75 96 GLN A CA 1
ATOM 754 C C . GLN A 1 96 ? -19.350 1.177 50.739 1.00 83.75 96 GLN A C 1
ATOM 756 O O . GLN A 1 96 ? -18.870 1.636 49.710 1.00 83.75 96 GLN A O 1
ATOM 761 N N . GLU A 1 97 ? -19.601 1.927 51.815 1.00 88.38 97 GLU A N 1
ATOM 762 C CA . GLU A 1 97 ? -19.487 3.393 51.851 1.00 88.38 97 GLU A CA 1
ATOM 763 C C . GLU A 1 97 ? -18.074 3.888 51.491 1.00 88.38 97 GLU A C 1
ATOM 765 O O . GLU A 1 97 ? -17.916 4.830 50.710 1.00 88.38 97 GLU A O 1
ATOM 770 N N . GLU A 1 98 ? -17.025 3.224 51.990 1.00 87.00 98 GLU A N 1
ATOM 771 C CA . GLU A 1 98 ? -15.634 3.565 51.661 1.00 87.00 98 GLU A CA 1
ATOM 772 C C . GLU A 1 98 ? -15.302 3.289 50.187 1.00 87.00 98 GLU A C 1
ATOM 774 O O . GLU A 1 98 ? -14.623 4.092 49.544 1.00 87.00 98 GLU A O 1
ATOM 779 N N . ARG A 1 99 ? -15.798 2.180 49.620 1.00 86.88 99 ARG A N 1
ATOM 780 C CA . ARG A 1 99 ? -15.596 1.852 48.198 1.00 86.88 99 ARG A CA 1
ATOM 781 C C . ARG A 1 99 ? -16.319 2.828 47.282 1.00 86.88 99 ARG A C 1
ATOM 783 O O . ARG A 1 99 ? -15.719 3.287 46.310 1.00 86.88 99 ARG A O 1
ATOM 790 N N . ASP A 1 100 ? -17.550 3.189 47.624 1.00 86.75 100 ASP A N 1
ATOM 791 C CA . ASP A 1 100 ? -18.334 4.180 46.889 1.00 86.75 100 ASP A CA 1
ATOM 792 C C . ASP A 1 100 ? -17.670 5.569 46.959 1.00 86.75 100 ASP A C 1
ATOM 794 O O . ASP A 1 100 ? -17.617 6.274 45.952 1.00 86.75 100 ASP A O 1
ATOM 798 N N . SER A 1 101 ? -17.051 5.922 48.094 1.00 89.06 101 SER A N 1
ATOM 799 C CA . SER A 1 101 ? -16.278 7.167 48.265 1.00 89.06 101 SER A CA 1
ATOM 800 C C . SER A 1 101 ? -14.970 7.193 47.455 1.00 89.06 101 SER A C 1
ATOM 802 O O . SER A 1 101 ? -14.588 8.216 46.878 1.00 89.06 101 SER A O 1
ATOM 804 N N . VAL A 1 102 ? -14.264 6.061 47.374 1.00 89.81 102 VAL A N 1
ATOM 805 C CA . VAL A 1 102 ? -13.061 5.915 46.532 1.00 89.81 102 VAL A CA 1
ATOM 806 C C . VAL A 1 102 ? -13.421 5.926 45.042 1.00 89.81 102 VAL A C 1
ATOM 808 O O . VAL A 1 102 ? -12.621 6.377 44.220 1.00 89.81 102 VAL A O 1
ATOM 811 N N . PHE A 1 103 ? -14.616 5.459 44.675 1.00 89.31 103 PHE A N 1
ATOM 812 C CA . PHE A 1 103 ? -15.114 5.514 43.303 1.00 89.31 103 PHE A CA 1
ATOM 813 C C . PHE A 1 103 ? -15.563 6.931 42.907 1.00 89.31 103 PHE A C 1
ATOM 815 O O . PHE A 1 103 ? -15.139 7.428 41.863 1.00 89.31 103 PHE A O 1
ATOM 822 N N . SER A 1 104 ? -16.355 7.611 43.743 1.00 87.81 104 SER A N 1
ATOM 823 C CA . SER A 1 104 ? -16.854 8.966 43.460 1.00 87.81 104 SER A CA 1
ATOM 824 C C . SER A 1 104 ? -15.720 9.979 43.293 1.00 87.81 104 SER A C 1
ATOM 826 O O . SER A 1 104 ? -15.673 10.677 42.285 1.00 87.81 104 SER A O 1
ATOM 828 N N . SER A 1 105 ? -14.734 9.981 44.192 1.00 87.88 105 SER A N 1
ATOM 829 C CA . SER A 1 105 ? -13.561 10.868 44.112 1.00 87.88 105 SER A CA 1
ATOM 830 C C . SER A 1 105 ? -12.710 10.669 42.844 1.00 87.88 105 SER A C 1
ATOM 832 O O . SER A 1 105 ? -12.155 11.635 42.309 1.00 87.88 105 SER A O 1
ATOM 834 N N . GLN A 1 106 ? -12.638 9.444 42.309 1.00 88.69 106 GLN A N 1
ATOM 835 C CA . GLN A 1 106 ? -12.007 9.171 41.010 1.00 88.69 106 GLN A CA 1
ATOM 836 C C . GLN A 1 106 ? -12.846 9.700 39.841 1.00 88.69 106 GLN A C 1
ATOM 838 O O . GLN A 1 106 ? -12.291 10.297 38.917 1.00 88.69 106 GLN A O 1
ATOM 843 N N . VAL A 1 107 ? -14.170 9.517 39.880 1.00 88.56 107 VAL A N 1
ATOM 844 C CA . VAL A 1 107 ? -15.085 10.057 38.863 1.00 88.56 107 VAL A CA 1
ATOM 845 C C . VAL A 1 107 ? -15.023 11.584 38.841 1.00 88.56 107 VAL A C 1
ATOM 847 O O . VAL A 1 107 ? -14.821 12.151 37.770 1.00 88.56 107 VAL A O 1
ATOM 850 N N . ASP A 1 108 ? -15.087 12.246 39.997 1.00 86.06 108 ASP A N 1
ATOM 851 C CA . ASP A 1 108 ? -14.991 13.706 40.114 1.00 86.06 108 ASP A CA 1
ATOM 852 C C . ASP A 1 108 ? -13.655 14.231 39.574 1.00 86.06 108 ASP A C 1
ATOM 854 O O . ASP A 1 108 ? -13.626 15.208 38.826 1.00 86.06 108 ASP A O 1
ATOM 858 N N . SER A 1 109 ? -12.548 13.534 39.858 1.00 86.88 109 SER A N 1
ATOM 859 C CA . SER A 1 109 ? -11.223 13.874 39.321 1.00 86.88 109 SER A CA 1
ATOM 860 C C . SER A 1 109 ? -11.173 13.785 37.788 1.00 86.88 109 SER A C 1
ATOM 862 O O . SER A 1 109 ? -10.619 14.667 37.130 1.00 86.88 109 SER A O 1
ATOM 864 N N . LEU A 1 110 ? -11.778 12.748 37.197 1.00 87.19 110 LEU A N 1
ATOM 865 C CA . LEU A 1 110 ? -11.867 12.583 35.740 1.00 87.19 110 LEU A CA 1
ATOM 866 C C . LEU A 1 110 ? -12.812 13.609 35.095 1.00 87.19 110 LEU A C 1
ATOM 868 O O . LEU A 1 110 ? -12.538 14.097 33.997 1.00 87.19 110 LEU A O 1
ATOM 872 N N . VAL A 1 111 ? -13.913 13.956 35.768 1.00 86.19 111 VAL A N 1
ATOM 873 C CA . VAL A 1 111 ? -14.860 14.989 35.326 1.00 86.19 111 VAL A CA 1
ATOM 874 C C . VAL A 1 111 ? -14.203 16.369 35.357 1.00 86.19 111 VAL A C 1
ATOM 876 O O . VAL A 1 111 ? -14.315 17.094 34.369 1.00 86.19 111 VAL A O 1
ATOM 879 N N . ALA A 1 112 ? -13.455 16.702 36.413 1.00 81.12 112 ALA A N 1
ATOM 880 C CA . ALA A 1 112 ? -12.693 17.946 36.522 1.00 81.12 112 ALA A CA 1
ATOM 881 C C . ALA A 1 112 ? -11.630 18.064 35.415 1.00 81.12 112 ALA A C 1
ATOM 883 O O . ALA A 1 112 ? -11.654 19.019 34.642 1.00 81.12 112 ALA A O 1
ATOM 884 N N . GLN A 1 113 ? -10.781 17.041 35.237 1.00 80.25 113 GLN A N 1
ATOM 885 C CA . GLN A 1 113 ? -9.786 17.014 34.152 1.00 80.25 113 GLN A CA 1
ATOM 886 C C . GLN A 1 113 ? -10.429 17.166 32.764 1.00 80.25 113 GLN A C 1
ATOM 888 O O . GLN A 1 113 ? -9.892 17.846 31.884 1.00 80.25 113 GLN A O 1
ATOM 893 N N . LYS A 1 114 ? -11.602 16.555 32.552 1.00 81.00 114 LYS A N 1
ATOM 894 C CA . LYS A 1 114 ? -12.343 16.695 31.298 1.00 81.00 114 LYS A CA 1
ATOM 895 C C . LYS A 1 114 ? -12.908 18.105 31.126 1.00 81.00 114 LYS A C 1
ATOM 897 O O . LYS A 1 114 ? -12.793 18.644 30.026 1.00 81.00 114 LYS A O 1
ATOM 902 N N . ALA A 1 115 ? -13.472 18.704 32.172 1.00 77.06 115 ALA A N 1
ATOM 903 C CA . ALA A 1 115 ? -13.973 20.076 32.152 1.00 77.06 115 ALA A CA 1
ATOM 904 C C . ALA A 1 115 ? -12.857 21.077 31.811 1.00 77.06 115 ALA A C 1
ATOM 906 O O . ALA A 1 115 ? -13.029 21.867 30.882 1.00 77.06 115 ALA A O 1
ATOM 907 N N . ASP A 1 116 ? -11.686 20.962 32.442 1.00 74.31 116 ASP A N 1
ATOM 908 C CA . ASP A 1 116 ? -10.514 21.796 32.146 1.00 74.31 116 ASP A CA 1
ATOM 909 C C . ASP A 1 116 ? -10.039 21.626 30.693 1.00 74.31 116 ASP A C 1
ATOM 911 O O . ASP A 1 116 ? -9.771 22.607 29.993 1.00 74.31 116 ASP A O 1
ATOM 915 N N . SER A 1 117 ? -10.014 20.387 30.184 1.00 67.88 117 SER A N 1
ATOM 916 C CA . SER A 1 117 ? -9.642 20.106 28.788 1.00 67.88 117 SER A CA 1
ATOM 917 C C . SER A 1 117 ? -10.619 20.706 27.761 1.00 67.88 117 SER A C 1
ATOM 919 O O . SER A 1 117 ? -10.223 21.041 26.641 1.00 67.88 117 SER A O 1
ATOM 921 N N . LEU A 1 118 ? -11.894 20.862 28.134 1.00 69.06 118 LEU A N 1
ATOM 922 C CA . LEU A 1 118 ? -12.930 21.475 27.303 1.00 69.06 118 LEU A CA 1
ATOM 923 C C . LEU A 1 118 ? -12.893 23.006 27.401 1.00 69.06 118 LEU A C 1
ATOM 925 O O . LEU A 1 118 ? -12.969 23.673 26.370 1.00 69.06 118 LEU A O 1
ATOM 929 N N . ALA A 1 119 ? -12.688 23.559 28.600 1.00 66.88 119 ALA A N 1
ATOM 930 C CA . ALA A 1 119 ? -12.499 24.992 28.810 1.00 66.88 119 ALA A CA 1
ATOM 931 C C . ALA A 1 119 ? -11.270 25.514 28.042 1.00 66.88 119 ALA A C 1
ATOM 933 O O . ALA A 1 119 ? -11.369 26.500 27.314 1.00 66.88 119 ALA A O 1
ATOM 934 N N . SER A 1 120 ? -10.147 24.787 28.099 1.00 60.34 120 SER A N 1
ATOM 935 C CA . SER A 1 120 ? -8.927 25.095 27.338 1.00 60.34 120 SER A CA 1
ATOM 936 C C . SER A 1 120 ? -9.144 25.090 25.815 1.00 60.34 120 SER A C 1
ATOM 938 O O . SER A 1 120 ? -8.543 25.891 25.098 1.00 60.34 120 SER A O 1
ATOM 940 N N . ARG A 1 121 ? -10.049 24.245 25.299 1.00 58.66 121 ARG A N 1
ATOM 941 C CA . ARG A 1 121 ? -10.396 24.196 23.866 1.00 58.66 121 ARG A CA 1
ATOM 942 C C . ARG A 1 121 ? -11.339 25.308 23.404 1.00 58.66 121 ARG A C 1
ATOM 944 O O . ARG A 1 121 ? -11.388 25.576 22.206 1.00 58.66 121 ARG A O 1
ATOM 951 N N . SER A 1 122 ? -12.057 25.972 24.310 1.00 57.41 122 SER A N 1
ATOM 952 C CA . SER A 1 122 ? -13.069 26.973 23.943 1.00 57.41 122 SER A CA 1
ATOM 953 C C . SER A 1 122 ? -12.493 28.324 23.479 1.00 57.41 122 SER A C 1
ATOM 955 O O . SER A 1 122 ? -13.262 29.206 23.107 1.00 57.41 122 SER A O 1
ATOM 957 N N . GLY A 1 123 ? -11.165 28.494 23.490 1.00 56.84 123 GLY A N 1
ATOM 958 C CA . GLY A 1 123 ? -10.473 29.709 23.036 1.00 56.84 123 GLY A CA 1
ATOM 959 C C . GLY A 1 123 ? -10.014 29.708 21.570 1.00 56.84 123 GLY A C 1
ATOM 960 O O . GLY A 1 123 ? -9.417 30.687 21.131 1.00 56.84 123 GLY A O 1
ATOM 961 N N . SER A 1 124 ? -10.248 28.637 20.801 1.00 57.03 124 SER A N 1
ATOM 962 C CA . SER A 1 124 ? -9.844 28.580 19.386 1.00 57.03 124 SER A CA 1
ATOM 963 C C . SER A 1 124 ? -10.934 29.142 18.468 1.00 57.03 124 SER A C 1
ATOM 965 O O . SER A 1 124 ? -11.611 28.401 17.753 1.00 57.03 124 SER A O 1
ATOM 967 N N . ASP A 1 125 ? -11.088 30.470 18.477 1.00 52.22 125 ASP A N 1
ATOM 968 C CA . ASP A 1 125 ? -11.832 31.163 17.424 1.00 52.22 125 ASP A CA 1
ATOM 969 C C . ASP A 1 125 ? -11.098 30.979 16.089 1.00 52.22 125 ASP A C 1
ATOM 971 O O . ASP A 1 125 ? -10.076 31.603 15.800 1.00 52.22 125 ASP A O 1
ATOM 975 N N . THR A 1 126 ? -11.615 30.060 15.281 1.00 57.47 126 THR A N 1
ATOM 976 C CA . THR A 1 126 ? -11.213 29.894 13.893 1.00 57.47 126 THR A CA 1
ATOM 977 C C . THR A 1 126 ? -12.453 29.977 13.019 1.00 57.47 126 THR A C 1
ATOM 979 O O . THR A 1 126 ? -13.074 28.975 12.670 1.00 57.47 126 THR A O 1
ATOM 982 N N . THR A 1 127 ? -12.758 31.191 12.562 1.00 54.91 127 THR A N 1
ATOM 983 C CA . THR A 1 127 ? -13.727 31.510 11.491 1.00 54.91 127 THR A CA 1
ATOM 984 C C . THR A 1 127 ? -13.348 30.926 10.114 1.00 54.91 127 THR A C 1
ATOM 986 O O . THR A 1 127 ? -13.772 31.404 9.059 1.00 54.91 127 THR A O 1
ATOM 989 N N . ARG A 1 128 ? -12.571 29.836 10.085 1.00 58.69 128 ARG A N 1
ATOM 990 C CA . ARG A 1 128 ? -12.282 29.061 8.885 1.00 58.69 128 ARG A CA 1
ATOM 991 C C . ARG A 1 128 ? -13.487 28.180 8.582 1.00 58.69 128 ARG A C 1
ATOM 993 O O . ARG A 1 128 ? -13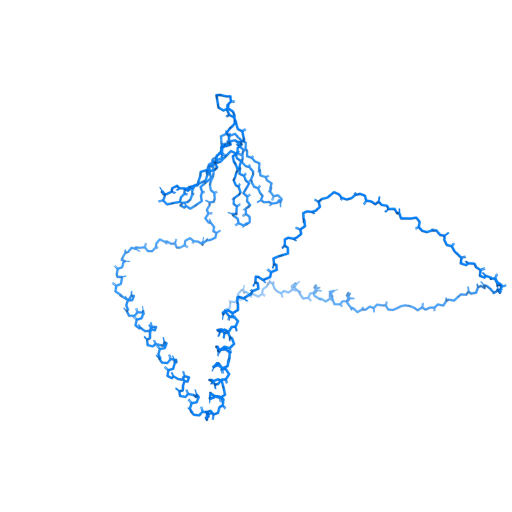.606 27.081 9.113 1.00 58.69 128 ARG A O 1
ATOM 1000 N N . ASN A 1 129 ? -14.346 28.690 7.701 1.00 57.69 129 ASN A N 1
ATOM 1001 C CA . ASN A 1 129 ? -15.533 28.022 7.171 1.00 57.69 129 ASN A CA 1
ATOM 1002 C C . ASN A 1 129 ? -15.277 26.505 6.989 1.00 57.69 129 ASN A C 1
ATOM 1004 O O . ASN A 1 129 ? -14.406 26.149 6.181 1.00 57.69 129 ASN A O 1
ATOM 1008 N N . PRO A 1 130 ? -15.937 25.614 7.759 1.00 56.00 130 PRO A N 1
ATOM 1009 C CA . PRO A 1 130 ? -15.586 24.202 7.785 1.00 56.00 130 PRO A CA 1
ATOM 1010 C C . PRO A 1 130 ? -15.873 23.596 6.415 1.00 56.00 130 PRO A C 1
ATOM 1012 O O . PRO A 1 130 ? -17.024 23.422 6.015 1.00 56.00 130 PRO A O 1
ATOM 1015 N N . ARG A 1 131 ? -14.800 23.293 5.675 1.00 64.62 131 ARG A N 1
ATOM 1016 C CA . ARG A 1 131 ? -14.878 22.613 4.380 1.00 64.62 131 ARG A CA 1
ATOM 1017 C C . ARG A 1 131 ? -15.689 21.341 4.592 1.00 64.62 131 ARG A C 1
ATOM 1019 O O . ARG A 1 131 ? -15.275 20.512 5.398 1.00 64.62 131 ARG A O 1
ATOM 1026 N N . ALA A 1 132 ? -16.826 21.232 3.897 1.00 62.84 132 ALA A N 1
ATOM 1027 C CA . ALA A 1 132 ? -17.774 20.134 4.060 1.00 62.84 132 ALA A CA 1
ATOM 1028 C C . ALA A 1 132 ? -17.022 18.804 4.166 1.00 62.84 132 ALA A C 1
ATOM 1030 O O . ALA A 1 132 ? -16.257 18.457 3.259 1.00 62.84 132 ALA A O 1
ATOM 1031 N N . ALA A 1 133 ? -17.190 18.125 5.304 1.00 60.34 133 ALA A N 1
ATOM 1032 C CA . ALA A 1 133 ? -16.461 16.909 5.615 1.00 60.34 133 ALA A CA 1
ATOM 1033 C C . ALA A 1 133 ? -16.814 15.852 4.567 1.00 60.34 133 ALA A C 1
ATOM 1035 O O . ALA A 1 133 ? -17.899 15.269 4.592 1.00 60.34 133 ALA A O 1
ATOM 1036 N N . ARG A 1 134 ? -15.903 15.646 3.611 1.00 59.59 134 ARG A N 1
ATOM 1037 C CA . ARG A 1 134 ? -16.007 14.539 2.666 1.00 59.59 134 ARG A CA 1
ATOM 1038 C C . ARG A 1 134 ? -16.004 13.238 3.474 1.00 59.59 134 ARG A C 1
ATOM 1040 O O . ARG A 1 134 ? -15.250 13.161 4.449 1.00 59.59 134 ARG A O 1
ATOM 1047 N N . PRO A 1 135 ? -16.828 12.241 3.112 1.00 53.09 135 PRO A N 1
ATOM 1048 C CA . PRO A 1 135 ? -16.785 10.946 3.772 1.00 53.09 135 PRO A CA 1
ATOM 1049 C C . PRO A 1 135 ? -15.352 10.405 3.729 1.00 53.09 135 PRO A C 1
ATOM 1051 O O . PRO A 1 135 ? -14.745 10.291 2.668 1.00 53.09 135 PRO A O 1
ATOM 1054 N N . PHE A 1 136 ? -14.819 10.098 4.913 1.00 56.81 136 PHE A N 1
ATOM 1055 C CA . PHE A 1 136 ? -13.416 9.749 5.183 1.00 56.81 136 PHE A CA 1
ATOM 1056 C C . PHE A 1 136 ? -12.890 8.523 4.403 1.00 56.81 136 PHE A C 1
ATOM 1058 O O . PHE A 1 136 ? -11.699 8.229 4.447 1.00 56.81 136 PHE A O 1
ATOM 1065 N N . LEU A 1 137 ? -13.769 7.806 3.697 1.00 52.12 137 LEU A N 1
ATOM 1066 C CA . LEU A 1 137 ? -13.503 6.520 3.052 1.00 52.12 137 LEU A CA 1
ATOM 1067 C C . LEU A 1 137 ? -13.632 6.548 1.513 1.00 52.12 137 LEU A C 1
ATOM 1069 O O . LEU A 1 137 ? -13.321 5.542 0.880 1.00 52.12 137 LEU A O 1
ATOM 1073 N N . ASP A 1 138 ? -14.027 7.682 0.914 1.00 55.66 138 ASP A N 1
ATOM 1074 C CA . ASP A 1 138 ? -14.260 7.824 -0.539 1.00 55.66 138 ASP A CA 1
ATOM 1075 C C . ASP A 1 138 ? -13.223 8.720 -1.250 1.00 55.66 138 ASP A C 1
ATOM 1077 O O . ASP A 1 138 ? -13.490 9.246 -2.335 1.00 55.66 138 ASP A O 1
ATOM 1081 N N . ASP A 1 139 ? -12.041 8.950 -0.664 1.00 68.19 139 ASP A N 1
ATOM 1082 C CA . ASP A 1 139 ? -11.021 9.743 -1.358 1.00 68.19 139 ASP A CA 1
ATOM 1083 C C . ASP A 1 139 ? -10.512 9.009 -2.606 1.00 68.19 139 ASP A C 1
ATOM 1085 O O . ASP A 1 139 ? -10.092 7.848 -2.577 1.00 68.19 139 ASP A O 1
ATOM 1089 N N . GLN A 1 140 ? -10.583 9.713 -3.735 1.00 73.88 140 GLN A N 1
ATOM 1090 C CA . GLN A 1 140 ? -10.309 9.150 -5.045 1.00 73.88 140 GLN A CA 1
ATOM 1091 C C . GLN A 1 140 ? -8.821 8.825 -5.181 1.00 73.88 140 GLN A C 1
ATOM 1093 O O . GLN A 1 140 ? -7.975 9.717 -5.248 1.00 73.88 140 GLN A O 1
ATOM 1098 N N . LEU A 1 141 ? -8.514 7.534 -5.293 1.00 79.06 141 LEU A N 1
ATOM 1099 C CA . LEU A 1 141 ? -7.215 7.090 -5.767 1.00 79.06 141 LEU A CA 1
ATOM 1100 C C . LEU A 1 141 ? -7.060 7.509 -7.233 1.00 79.06 141 LEU A C 1
ATOM 1102 O O . LEU A 1 141 ? -7.865 7.131 -8.085 1.00 79.06 141 LEU A O 1
ATOM 1106 N N . SER A 1 142 ? -6.027 8.295 -7.517 1.00 82.19 142 SER A N 1
ATOM 1107 C CA . SER A 1 142 ? -5.707 8.764 -8.864 1.00 82.19 142 SER A CA 1
ATOM 1108 C C . SER A 1 142 ? -4.311 8.294 -9.240 1.00 82.19 142 SER A C 1
ATOM 1110 O O . SER A 1 142 ? -3.420 8.267 -8.396 1.00 82.19 142 SER A O 1
ATOM 1112 N N . GLY A 1 143 ? -4.102 7.911 -10.492 1.00 82.06 143 GLY A N 1
ATOM 1113 C CA . GLY A 1 143 ? -2.796 7.466 -10.956 1.00 82.06 143 GLY A CA 1
ATOM 1114 C C . GLY A 1 143 ? -2.581 7.787 -12.422 1.00 82.06 143 GLY A C 1
ATOM 1115 O O . GLY A 1 143 ? -3.537 7.966 -13.178 1.00 82.06 143 GLY A O 1
ATOM 1116 N N . LYS A 1 144 ? -1.311 7.871 -12.797 1.00 85.38 144 LYS A N 1
ATOM 1117 C CA . LYS A 1 144 ? -0.817 7.934 -14.167 1.00 85.38 144 LYS A CA 1
ATOM 1118 C C . LYS A 1 144 ? 0.095 6.730 -14.386 1.00 85.38 144 LYS A C 1
ATOM 1120 O O . LYS A 1 144 ? 0.777 6.286 -13.463 1.00 85.38 144 LYS A O 1
ATOM 1125 N N . ASN A 1 145 ? 0.115 6.221 -15.607 1.00 84.94 145 ASN A N 1
ATOM 1126 C CA . ASN A 1 145 ? 1.034 5.182 -16.050 1.00 84.94 145 ASN A CA 1
ATOM 1127 C C . ASN A 1 145 ? 1.560 5.562 -17.434 1.00 84.94 145 ASN A C 1
ATOM 1129 O O . ASN A 1 145 ? 0.778 6.028 -18.263 1.00 84.94 145 ASN A O 1
ATOM 1133 N N . THR A 1 146 ? 2.856 5.376 -17.681 1.00 83.62 146 THR A N 1
ATOM 1134 C CA . THR A 1 146 ? 3.438 5.637 -19.012 1.00 83.62 146 THR A CA 1
ATOM 1135 C C . THR A 1 146 ? 3.189 4.474 -19.971 1.00 83.62 146 THR A C 1
ATOM 1137 O O . THR A 1 146 ? 2.892 4.692 -21.141 1.00 83.62 146 THR A O 1
ATOM 1140 N N . ASP A 1 147 ? 3.290 3.242 -19.466 1.00 84.06 147 ASP A N 1
ATOM 1141 C CA . ASP A 1 147 ? 3.135 2.007 -20.239 1.00 84.06 147 ASP A CA 1
ATOM 1142 C C . ASP A 1 147 ? 1.787 1.337 -19.923 1.00 84.06 147 ASP A C 1
ATOM 1144 O O . ASP A 1 147 ? 0.734 1.807 -20.355 1.00 84.06 147 ASP A O 1
ATOM 1148 N N . SER A 1 148 ? 1.787 0.268 -19.128 1.00 87.44 148 SER A N 1
ATOM 1149 C CA . SER A 1 148 ? 0.683 -0.688 -19.100 1.00 87.44 148 SER A CA 1
ATOM 1150 C C . SER A 1 148 ? -0.010 -0.731 -17.744 1.00 87.44 148 SER A C 1
ATOM 1152 O O . SER A 1 148 ? 0.630 -0.699 -16.690 1.00 87.44 148 SER A O 1
ATOM 1154 N N . LEU A 1 149 ? -1.338 -0.847 -17.774 1.00 90.62 149 LEU A N 1
ATOM 1155 C CA . LEU A 1 149 ? -2.177 -0.960 -16.587 1.00 90.62 149 LEU A CA 1
ATOM 1156 C C . LEU A 1 149 ? -3.269 -2.015 -16.809 1.00 90.62 149 LEU A C 1
ATOM 1158 O O . LEU A 1 149 ? -3.998 -1.969 -17.799 1.00 90.62 149 LEU A O 1
ATOM 1162 N N . VAL A 1 150 ? -3.383 -2.968 -15.881 1.00 93.94 150 VAL A N 1
ATOM 1163 C CA . VAL A 1 150 ? -4.349 -4.077 -15.936 1.00 93.94 150 VAL A CA 1
ATOM 1164 C C . VAL A 1 150 ? -5.303 -4.010 -14.743 1.00 93.94 150 VAL A C 1
ATOM 1166 O O . VAL A 1 150 ? -4.875 -4.063 -13.591 1.00 93.94 150 VAL A O 1
ATOM 1169 N N . TYR A 1 151 ? -6.607 -3.933 -15.025 1.00 93.69 151 TYR A N 1
ATOM 1170 C CA . TYR A 1 151 ? -7.676 -4.017 -14.027 1.00 93.69 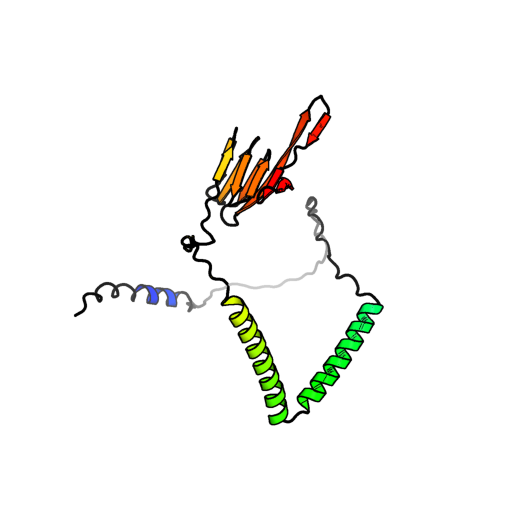151 TYR A CA 1
ATOM 1171 C C . TYR A 1 151 ? -8.186 -5.459 -13.896 1.00 93.69 151 TYR A C 1
ATOM 1173 O O . TYR A 1 151 ? -8.915 -5.948 -14.758 1.00 93.69 151 TYR A O 1
ATOM 1181 N N . ASP A 1 152 ? -7.884 -6.120 -12.781 1.00 94.12 152 ASP A N 1
ATOM 1182 C CA . ASP A 1 152 ? -8.600 -7.322 -12.357 1.00 94.12 152 ASP A CA 1
ATOM 1183 C C . ASP A 1 152 ? -9.843 -6.900 -11.565 1.00 94.12 152 ASP A C 1
ATOM 1185 O O . ASP A 1 152 ? -9.806 -6.694 -10.351 1.00 94.12 152 ASP A O 1
ATOM 1189 N N . VAL A 1 153 ? -10.968 -6.759 -12.267 1.00 93.44 153 VAL A N 1
ATOM 1190 C CA . VAL A 1 153 ? -12.254 -6.357 -11.671 1.00 93.44 153 VAL A CA 1
ATOM 1191 C C . VAL A 1 153 ? -12.787 -7.408 -10.687 1.00 93.44 153 VAL A C 1
ATOM 1193 O O . VAL A 1 153 ? -13.483 -7.056 -9.736 1.00 93.44 153 VAL A O 1
ATOM 1196 N N . ARG A 1 154 ? -12.451 -8.694 -10.873 1.00 95.06 154 ARG A N 1
ATOM 1197 C CA . ARG A 1 154 ? -12.963 -9.796 -10.043 1.00 95.06 154 ARG A CA 1
ATOM 1198 C C . ARG A 1 154 ? -12.302 -9.809 -8.670 1.00 95.06 154 ARG A C 1
ATOM 1200 O O . ARG A 1 154 ? -12.998 -9.909 -7.665 1.00 95.06 154 ARG A O 1
ATOM 1207 N N . ASN A 1 155 ? -10.976 -9.709 -8.642 1.00 95.25 155 ASN A N 1
ATOM 1208 C CA . ASN A 1 155 ? -10.199 -9.624 -7.405 1.00 95.25 155 ASN A CA 1
ATOM 1209 C C . ASN A 1 155 ? -10.023 -8.174 -6.926 1.00 95.25 155 ASN A C 1
ATOM 1211 O O . ASN A 1 155 ? -9.367 -7.946 -5.914 1.00 95.25 155 ASN A O 1
ATOM 1215 N N . LYS A 1 156 ? -10.602 -7.206 -7.653 1.00 94.44 156 LYS A N 1
ATOM 1216 C CA . LYS A 1 156 ? -10.529 -5.758 -7.414 1.00 94.44 156 LYS A CA 1
ATOM 1217 C C . LYS A 1 156 ? -9.089 -5.260 -7.257 1.00 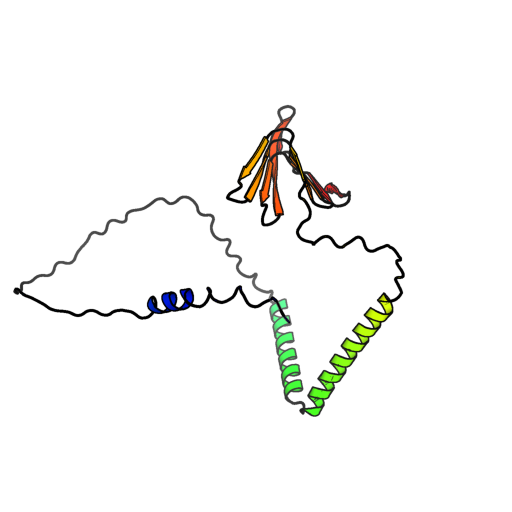94.44 156 LYS A C 1
ATOM 1219 O O . LYS A 1 156 ? -8.775 -4.486 -6.353 1.00 94.44 156 LYS A O 1
ATOM 1224 N N . ARG A 1 157 ? -8.204 -5.714 -8.141 1.00 94.88 157 ARG A N 1
ATOM 1225 C CA . ARG A 1 157 ? -6.785 -5.344 -8.149 1.00 94.88 157 ARG A CA 1
ATOM 1226 C C . ARG A 1 157 ? -6.422 -4.573 -9.398 1.00 94.88 157 ARG A C 1
ATOM 1228 O O . ARG A 1 157 ? -6.985 -4.797 -10.466 1.00 94.88 157 ARG A O 1
ATOM 1235 N N . VAL A 1 158 ? -5.465 -3.670 -9.251 1.00 92.94 158 VAL A N 1
ATOM 1236 C CA . VAL A 1 158 ? -4.913 -2.891 -10.354 1.00 92.94 158 VAL A CA 1
ATOM 1237 C C . VAL A 1 158 ? -3.413 -3.066 -10.375 1.00 92.94 158 VAL A C 1
ATOM 1239 O O . VAL A 1 158 ? -2.741 -2.833 -9.374 1.00 92.94 158 VAL A O 1
ATOM 1242 N N . TYR A 1 159 ? -2.911 -3.491 -11.524 1.00 94.12 159 TYR A N 1
ATOM 1243 C CA . TYR A 1 159 ? -1.500 -3.715 -11.779 1.00 94.12 159 TYR A CA 1
ATOM 1244 C C . TYR A 1 159 ? -0.995 -2.605 -12.691 1.00 94.12 159 TYR A C 1
ATOM 1246 O O . TYR A 1 159 ? -1.606 -2.360 -13.729 1.00 94.12 159 TYR A O 1
ATOM 1254 N N . VAL A 1 160 ? 0.087 -1.934 -12.310 1.00 92.88 160 VAL A N 1
ATOM 1255 C CA . VAL A 1 160 ? 0.730 -0.861 -13.080 1.00 92.88 160 VAL A CA 1
ATOM 1256 C C . VAL A 1 160 ? 2.167 -1.274 -13.369 1.00 92.88 160 VAL A C 1
ATOM 1258 O O . VAL A 1 160 ? 2.853 -1.735 -12.457 1.00 92.88 160 VAL A O 1
ATOM 1261 N N . TYR A 1 161 ? 2.614 -1.116 -14.615 1.00 92.06 161 TYR A N 1
ATOM 1262 C CA . TYR A 1 161 ? 3.915 -1.586 -15.092 1.00 92.06 161 TYR A CA 1
ATOM 1263 C C . TYR A 1 161 ? 4.793 -0.460 -15.670 1.00 92.06 161 TYR A C 1
ATOM 1265 O O . TYR A 1 161 ? 4.305 0.516 -16.241 1.00 92.06 161 TYR A O 1
ATOM 1273 N N . ASN A 1 162 ? 6.103 -0.667 -15.531 1.00 86.75 162 ASN A N 1
ATOM 1274 C CA . ASN A 1 162 ? 7.270 0.128 -15.927 1.00 86.75 162 ASN A CA 1
ATOM 1275 C C . ASN A 1 162 ? 7.402 1.545 -15.358 1.00 86.75 162 ASN A C 1
ATOM 1277 O O . ASN A 1 162 ? 8.478 1.869 -14.877 1.00 86.75 162 ASN A O 1
ATOM 1281 N N . GLU A 1 163 ? 6.360 2.371 -15.373 1.00 86.12 163 GLU A N 1
ATOM 1282 C CA . GLU A 1 163 ? 6.397 3.721 -14.791 1.00 86.12 163 GLU A CA 1
ATOM 1283 C C . GLU A 1 163 ? 5.009 4.072 -14.253 1.00 86.12 163 GLU A C 1
ATOM 1285 O O . GLU A 1 163 ? 4.176 4.667 -14.945 1.00 86.12 163 GLU A O 1
ATOM 1290 N N . GLY A 1 164 ? 4.728 3.647 -13.023 1.00 89.44 164 GLY A N 1
ATOM 1291 C CA . GLY A 1 164 ? 3.512 4.028 -12.320 1.00 89.44 164 GLY A CA 1
ATOM 1292 C C . GLY A 1 164 ? 3.743 5.231 -11.409 1.00 89.44 164 GLY A C 1
ATOM 1293 O O . GLY A 1 164 ? 4.711 5.262 -10.655 1.00 89.44 164 GLY A O 1
ATOM 1294 N N . ASP A 1 165 ? 2.814 6.183 -11.433 1.00 92.06 165 ASP A N 1
ATOM 1295 C CA . ASP A 1 165 ? 2.759 7.362 -10.565 1.00 92.06 165 ASP A CA 1
ATOM 1296 C C . ASP A 1 165 ? 1.364 7.408 -9.925 1.00 92.06 165 ASP A C 1
ATOM 1298 O O . ASP A 1 165 ? 0.376 7.743 -10.581 1.00 92.06 165 ASP A O 1
ATOM 1302 N N . VAL A 1 166 ? 1.252 7.001 -8.659 1.00 90.38 166 VAL A N 1
ATOM 1303 C CA . VAL A 1 166 ? -0.029 6.878 -7.948 1.00 90.38 166 VAL A CA 1
ATOM 1304 C C . VAL A 1 166 ? -0.105 7.899 -6.822 1.00 90.38 166 VAL A C 1
ATOM 1306 O O . VAL A 1 166 ? 0.755 7.960 -5.950 1.00 90.38 166 VAL A O 1
ATOM 1309 N N . THR A 1 167 ? -1.178 8.687 -6.815 1.00 89.50 167 THR A N 1
ATOM 1310 C CA . THR A 1 167 ? -1.453 9.728 -5.822 1.00 89.50 167 THR A CA 1
ATOM 1311 C C . THR A 1 167 ? -2.700 9.383 -5.012 1.00 89.50 167 THR A C 1
ATOM 1313 O O . THR A 1 167 ? -3.778 9.136 -5.564 1.00 89.50 167 THR A O 1
ATOM 1316 N N . TYR A 1 168 ? -2.570 9.427 -3.687 1.00 86.50 168 TYR A N 1
ATOM 1317 C CA . TYR A 1 168 ? -3.667 9.240 -2.744 1.00 86.50 168 TYR A CA 1
ATOM 1318 C C . TYR A 1 168 ? -3.611 10.314 -1.656 1.00 86.50 168 TYR A C 1
ATOM 1320 O O . TYR A 1 168 ? -2.680 10.346 -0.851 1.00 86.50 168 TYR A O 1
ATOM 1328 N N . GLN A 1 169 ? -4.620 11.188 -1.608 1.00 85.44 169 GLN A N 1
ATOM 1329 C CA . GLN A 1 169 ? -4.668 12.336 -0.692 1.00 85.44 169 GLN A CA 1
ATOM 1330 C C . GLN A 1 169 ? -3.414 13.228 -0.820 1.00 85.44 169 GLN A C 1
ATOM 1332 O O . GLN A 1 169 ? -3.230 13.894 -1.836 1.00 85.44 169 GLN A O 1
ATOM 1337 N N . ASN A 1 170 ? -2.553 13.231 0.200 1.00 86.44 170 ASN A N 1
ATOM 1338 C CA . ASN A 1 170 ? -1.304 13.992 0.282 1.00 86.44 170 ASN A CA 1
ATOM 1339 C C . ASN A 1 170 ? -0.054 13.108 0.090 1.00 86.44 170 ASN A C 1
ATOM 1341 O O . ASN A 1 170 ? 1.056 13.555 0.386 1.00 86.44 170 ASN A O 1
ATOM 1345 N N . ARG A 1 171 ? -0.241 11.862 -0.367 1.00 89.69 171 ARG A N 1
ATOM 1346 C CA . ARG A 1 171 ? 0.809 10.877 -0.641 1.00 89.69 171 ARG A CA 1
ATOM 1347 C C . ARG A 1 171 ? 0.953 10.630 -2.139 1.00 89.69 171 ARG A C 1
ATOM 1349 O O . ARG A 1 171 ? -0.052 10.561 -2.849 1.00 89.69 171 ARG A O 1
ATOM 1356 N N . ASN A 1 172 ? 2.182 10.437 -2.599 1.00 91.62 172 ASN A N 1
ATOM 1357 C CA . ASN A 1 172 ? 2.501 10.022 -3.962 1.00 91.62 172 ASN A CA 1
ATOM 1358 C C . ASN A 1 172 ? 3.539 8.891 -3.935 1.00 91.62 172 ASN A C 1
ATOM 1360 O O . ASN A 1 172 ? 4.465 8.923 -3.127 1.00 91.62 172 ASN A O 1
ATOM 1364 N N . LEU A 1 173 ? 3.357 7.887 -4.790 1.00 92.69 173 LEU A N 1
ATOM 1365 C CA . LEU A 1 173 ? 4.210 6.708 -4.894 1.00 92.69 173 LEU A CA 1
ATOM 1366 C C . LEU A 1 173 ? 4.572 6.472 -6.361 1.00 92.69 173 LEU A C 1
ATOM 1368 O O . LEU A 1 173 ? 3.684 6.361 -7.210 1.00 92.69 173 LEU A O 1
ATOM 1372 N N . LYS A 1 174 ? 5.873 6.379 -6.638 1.00 93.75 174 LYS A N 1
ATOM 1373 C CA . LYS A 1 174 ? 6.433 6.094 -7.963 1.00 93.75 174 LYS A CA 1
ATOM 1374 C C . LYS A 1 174 ? 7.171 4.763 -7.934 1.00 93.75 174 LYS A C 1
ATOM 1376 O O . LYS A 1 174 ? 7.958 4.542 -7.018 1.00 93.75 174 LYS A O 1
ATOM 1381 N N . ALA A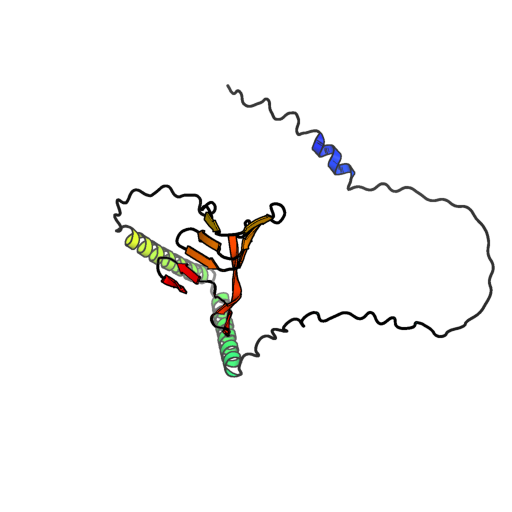 1 175 ? 6.918 3.878 -8.897 1.00 93.19 175 ALA A N 1
ATOM 1382 C CA . ALA A 1 175 ? 7.626 2.598 -9.011 1.00 93.19 175 ALA A CA 1
ATOM 1383 C C . ALA A 1 175 ? 7.442 1.926 -10.381 1.00 93.19 175 ALA A C 1
ATOM 1385 O O . ALA A 1 175 ? 6.437 2.145 -11.063 1.00 93.19 175 ALA A O 1
ATOM 1386 N N . ASP A 1 176 ? 8.373 1.029 -10.721 1.00 92.31 176 ASP A N 1
ATOM 1387 C CA . ASP A 1 176 ? 8.349 0.255 -11.970 1.00 92.31 176 ASP A CA 1
ATOM 1388 C C . ASP A 1 176 ? 7.279 -0.845 -11.984 1.00 92.31 176 ASP A C 1
ATOM 1390 O O . ASP A 1 176 ? 6.888 -1.343 -13.038 1.00 92.31 176 ASP A O 1
ATOM 1394 N N . TYR A 1 177 ? 6.815 -1.276 -10.816 1.00 92.75 177 TYR A N 1
ATOM 1395 C CA . TYR A 1 177 ? 5.688 -2.183 -10.690 1.00 92.75 177 TYR A CA 1
ATOM 1396 C C . TYR A 1 177 ? 4.888 -1.842 -9.440 1.00 92.75 177 TYR A C 1
ATOM 1398 O O . TYR A 1 177 ? 5.436 -1.768 -8.337 1.00 92.75 177 TYR A O 1
ATOM 1406 N N . MET A 1 178 ? 3.578 -1.670 -9.607 1.00 93.75 178 MET A N 1
ATOM 1407 C CA . MET A 1 178 ? 2.643 -1.533 -8.497 1.00 93.75 178 MET A CA 1
ATOM 1408 C C . MET A 1 178 ? 1.488 -2.513 -8.618 1.00 93.75 178 MET A C 1
ATOM 1410 O O . MET A 1 178 ? 0.889 -2.659 -9.681 1.00 93.75 178 MET A O 1
ATOM 1414 N N . GLN A 1 179 ? 1.129 -3.124 -7.494 1.00 94.19 179 GLN A N 1
ATOM 1415 C CA . GLN A 1 179 ? -0.119 -3.849 -7.311 1.00 94.19 179 GLN A CA 1
ATOM 1416 C C . GLN A 1 179 ? -0.945 -3.121 -6.255 1.00 94.19 179 GLN A C 1
ATOM 1418 O O . GLN A 1 179 ? -0.536 -3.014 -5.100 1.00 94.19 179 GLN A O 1
ATOM 1423 N N . ILE A 1 180 ? -2.128 -2.662 -6.644 1.00 92.56 18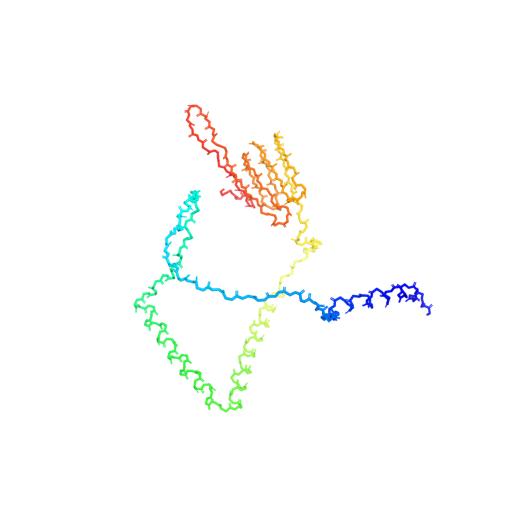0 ILE A N 1
ATOM 1424 C CA . ILE A 1 180 ? -3.044 -1.919 -5.788 1.00 92.56 180 ILE A CA 1
ATOM 1425 C C . ILE A 1 180 ? -4.284 -2.766 -5.526 1.00 92.56 180 ILE A C 1
ATOM 1427 O O . ILE A 1 180 ? -4.933 -3.230 -6.462 1.00 92.56 180 ILE A O 1
ATOM 1431 N N . ASP A 1 181 ? -4.633 -2.941 -4.260 1.00 92.94 181 ASP A N 1
ATOM 1432 C CA . ASP A 1 181 ? -5.851 -3.612 -3.824 1.00 92.94 181 ASP A CA 1
ATOM 1433 C C . ASP A 1 181 ? -6.955 -2.568 -3.576 1.00 92.94 181 ASP A C 1
ATOM 1435 O O . ASP A 1 181 ? -6.815 -1.687 -2.728 1.00 92.94 181 ASP A O 1
ATOM 1439 N N . MET A 1 182 ? -8.044 -2.612 -4.349 1.00 88.00 182 MET A N 1
ATOM 1440 C CA . MET A 1 182 ? -9.067 -1.556 -4.335 1.00 88.00 182 MET A CA 1
ATOM 1441 C C . MET A 1 182 ? -10.047 -1.657 -3.166 1.00 88.00 182 MET A C 1
ATOM 1443 O O . MET A 1 182 ? -10.704 -0.658 -2.865 1.00 88.00 182 MET A O 1
ATOM 1447 N N . ASP A 1 183 ? -10.136 -2.800 -2.484 1.00 88.94 183 ASP A N 1
ATOM 1448 C CA . ASP A 1 183 ? -10.929 -2.916 -1.256 1.00 88.94 183 ASP A CA 1
ATOM 1449 C C . ASP A 1 183 ? -10.158 -2.321 -0.075 1.00 88.94 183 ASP A C 1
ATOM 1451 O O . ASP A 1 183 ? -10.645 -1.404 0.587 1.00 88.94 183 ASP A O 1
ATOM 1455 N N . THR A 1 184 ? -8.927 -2.785 0.148 1.00 89.88 184 THR A N 1
ATOM 1456 C CA . THR A 1 184 ? -8.102 -2.372 1.297 1.00 89.88 184 THR A CA 1
ATOM 1457 C C . THR A 1 184 ? -7.348 -1.055 1.094 1.00 89.88 184 THR A C 1
ATOM 1459 O O . THR A 1 184 ? -6.854 -0.485 2.065 1.00 89.88 184 THR A O 1
ATOM 1462 N N . LYS A 1 185 ? -7.251 -0.565 -0.152 1.00 87.00 185 LYS A N 1
ATOM 1463 C CA . LYS A 1 185 ? -6.414 0.577 -0.579 1.00 87.00 185 LYS A CA 1
ATOM 1464 C C . LYS A 1 185 ? -4.917 0.397 -0.282 1.00 87.00 185 LYS A C 1
ATOM 1466 O O . LYS A 1 185 ? -4.173 1.375 -0.235 1.00 87.00 185 LYS A O 1
ATOM 1471 N N . LEU A 1 186 ? -4.462 -0.846 -0.115 1.00 89.62 186 LEU A N 1
ATOM 1472 C CA . LEU A 1 186 ? -3.046 -1.173 0.030 1.00 89.62 186 LEU A CA 1
ATOM 1473 C C . LEU A 1 186 ? -2.357 -1.168 -1.338 1.00 89.62 186 LEU A C 1
ATOM 1475 O O . LEU A 1 186 ? -2.871 -1.738 -2.302 1.00 89.62 186 LEU A O 1
ATOM 1479 N N . ILE A 1 187 ? -1.181 -0.543 -1.408 1.00 91.81 187 ILE A N 1
ATOM 1480 C CA . ILE A 1 187 ? -0.328 -0.526 -2.598 1.00 91.81 187 ILE A CA 1
ATOM 1481 C C . ILE A 1 187 ? 0.974 -1.250 -2.266 1.00 91.81 187 ILE A C 1
ATOM 1483 O O . ILE A 1 187 ? 1.691 -0.857 -1.348 1.00 91.81 187 ILE A O 1
ATOM 1487 N N . TYR A 1 188 ? 1.285 -2.287 -3.034 1.00 92.94 188 TYR A N 1
ATOM 1488 C CA . TYR A 1 188 ? 2.596 -2.923 -3.053 1.00 92.94 188 TYR A CA 1
ATOM 1489 C C . TYR A 1 188 ? 3.381 -2.353 -4.227 1.00 92.94 188 TYR A C 1
ATOM 1491 O O . TYR A 1 188 ? 2.871 -2.347 -5.346 1.00 92.94 188 TYR A O 1
ATOM 1499 N N . ALA A 1 189 ? 4.602 -1.890 -3.979 1.00 93.44 189 ALA A N 1
ATOM 1500 C CA . ALA A 1 189 ? 5.458 -1.292 -4.992 1.00 93.44 189 ALA A CA 1
ATOM 1501 C C . ALA A 1 189 ? 6.835 -1.953 -5.004 1.00 93.44 189 ALA A C 1
ATOM 1503 O O . ALA A 1 189 ? 7.419 -2.223 -3.954 1.00 93.44 189 ALA A O 1
ATOM 1504 N N . TYR A 1 190 ? 7.348 -2.191 -6.206 1.00 91.00 190 TYR A N 1
ATOM 1505 C CA . TYR A 1 190 ? 8.637 -2.819 -6.460 1.00 91.00 190 TYR A CA 1
ATOM 1506 C C . TYR A 1 190 ? 9.293 -2.121 -7.651 1.00 91.00 190 TYR A C 1
ATOM 1508 O O . TYR A 1 190 ? 8.607 -1.731 -8.594 1.00 91.00 190 TYR A O 1
ATOM 1516 N N . GLY A 1 191 ? 10.614 -1.968 -7.624 1.00 90.56 191 GLY A N 1
ATOM 1517 C CA . GLY A 1 191 ? 11.368 -1.604 -8.822 1.00 90.56 191 GLY A CA 1
ATOM 1518 C C . GLY A 1 191 ? 11.866 -2.841 -9.563 1.00 90.56 191 GLY A C 1
ATOM 1519 O O . GLY A 1 191 ? 11.921 -3.944 -9.008 1.00 90.56 191 GLY A O 1
ATOM 1520 N N . LYS A 1 192 ? 12.225 -2.658 -10.829 1.00 86.06 192 LYS A N 1
ATOM 1521 C CA . LYS A 1 192 ? 12.767 -3.698 -11.699 1.00 86.06 192 LYS A CA 1
ATOM 1522 C C . LYS A 1 192 ? 14.300 -3.722 -11.564 1.00 86.06 192 LYS A C 1
ATOM 1524 O O . LYS A 1 192 ? 14.910 -2.670 -11.370 1.00 86.06 192 LYS A O 1
ATOM 1529 N N . PRO A 1 193 ? 14.962 -4.889 -11.657 1.00 84.94 193 PRO A N 1
ATOM 1530 C CA . PRO A 1 193 ? 16.385 -4.919 -11.972 1.00 84.94 193 PRO A CA 1
ATOM 1531 C C . PRO A 1 193 ? 16.596 -4.360 -13.382 1.00 84.94 193 PRO A C 1
ATOM 1533 O O . PRO A 1 193 ? 16.029 -4.878 -14.345 1.00 84.94 193 PRO A O 1
ATOM 1536 N N . ASP A 1 194 ? 17.423 -3.327 -13.496 1.00 79.12 194 ASP A N 1
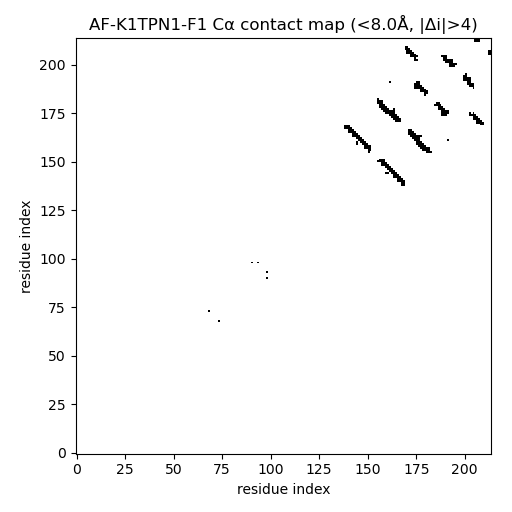ATOM 1537 C CA . ASP A 1 194 ? 17.853 -2.748 -14.766 1.00 79.12 194 ASP A CA 1
ATOM 1538 C C . ASP A 1 194 ? 19.388 -2.664 -14.822 1.00 79.12 194 ASP A C 1
ATOM 1540 O O . ASP A 1 194 ? 20.081 -2.828 -13.811 1.00 79.12 194 ASP A O 1
ATOM 1544 N N . SER A 1 195 ? 19.939 -2.453 -16.014 1.00 80.12 195 SER A N 1
ATOM 1545 C CA . SER A 1 195 ? 21.379 -2.344 -16.243 1.00 80.12 195 SER A CA 1
ATOM 1546 C C . SER A 1 195 ? 21.715 -0.996 -16.868 1.00 80.12 195 SER A C 1
ATOM 1548 O O . SER A 1 195 ? 21.764 -0.844 -18.088 1.00 80.12 195 SER A O 1
ATOM 1550 N N . VAL A 1 196 ? 21.986 -0.015 -16.008 1.00 75.06 196 VAL A N 1
ATOM 1551 C CA . VAL A 1 196 ? 22.575 1.263 -16.419 1.00 75.06 196 VAL A CA 1
ATOM 1552 C C . VAL A 1 196 ? 24.091 1.072 -16.485 1.00 75.06 196 VAL A C 1
ATOM 1554 O O . VAL A 1 196 ? 24.703 0.570 -15.540 1.00 75.06 196 VAL A O 1
ATOM 1557 N N . ASP A 1 197 ? 24.692 1.409 -17.627 1.00 77.25 197 ASP A N 1
ATOM 1558 C CA . ASP A 1 197 ? 26.135 1.304 -17.900 1.00 77.25 197 ASP A CA 1
ATOM 1559 C C . ASP A 1 197 ? 26.757 -0.079 -17.601 1.00 77.25 197 ASP A C 1
ATOM 1561 O O . ASP A 1 197 ? 27.906 -0.200 -17.172 1.00 77.25 197 ASP A O 1
ATOM 1565 N N . GLY A 1 198 ? 25.990 -1.154 -17.819 1.00 77.44 198 GLY A N 1
ATOM 1566 C CA . GLY A 1 198 ? 26.437 -2.535 -17.591 1.00 77.44 198 GLY A CA 1
ATOM 1567 C C . GLY A 1 198 ? 26.461 -2.967 -16.119 1.00 77.44 198 GLY A C 1
ATOM 1568 O O . GLY A 1 198 ? 26.900 -4.079 -15.816 1.00 77.44 198 GLY A O 1
ATOM 1569 N N . LYS A 1 199 ? 25.984 -2.120 -15.198 1.00 77.50 199 LYS A N 1
ATOM 1570 C CA . LYS A 1 199 ? 25.894 -2.415 -13.768 1.00 77.50 199 LYS A CA 1
ATOM 1571 C C . LYS A 1 199 ? 24.445 -2.671 -13.360 1.00 77.50 199 LYS A C 1
ATOM 1573 O O . LYS A 1 199 ? 23.625 -1.756 -13.317 1.00 77.50 199 LYS A O 1
ATOM 1578 N N . TRP A 1 200 ? 24.169 -3.906 -12.945 1.00 78.62 200 TRP A N 1
ATOM 1579 C CA . TRP A 1 200 ? 22.879 -4.289 -12.373 1.00 78.62 200 TRP A CA 1
ATOM 1580 C C . TRP A 1 200 ? 22.534 -3.436 -11.151 1.00 78.62 200 TRP A C 1
ATOM 1582 O O . TRP A 1 200 ? 23.206 -3.501 -10.118 1.00 78.62 200 TRP A O 1
ATOM 1592 N N . THR A 1 201 ? 21.469 -2.652 -11.276 1.00 80.75 201 THR A N 1
ATOM 1593 C CA . THR A 1 201 ? 20.905 -1.826 -10.210 1.00 80.75 201 THR A CA 1
ATOM 1594 C C . THR A 1 201 ? 19.402 -2.067 -10.178 1.00 80.75 201 THR A C 1
ATOM 1596 O O . THR A 1 201 ? 18.746 -2.091 -11.212 1.00 80.75 201 THR A O 1
ATOM 1599 N N . VAL A 1 202 ? 18.845 -2.286 -8.990 1.00 84.50 202 VAL A N 1
ATOM 1600 C CA . VAL A 1 202 ? 17.393 -2.400 -8.818 1.00 84.50 202 VAL A CA 1
ATOM 1601 C C . VAL A 1 202 ? 16.860 -1.004 -8.526 1.00 84.50 202 VAL A C 1
ATOM 1603 O O . VAL A 1 202 ? 17.284 -0.395 -7.537 1.00 84.50 202 VAL A O 1
ATOM 1606 N N . THR A 1 203 ? 15.958 -0.500 -9.370 1.00 88.75 203 THR A N 1
ATOM 1607 C CA . THR A 1 203 ? 15.218 0.739 -9.093 1.00 88.75 203 THR A CA 1
ATOM 1608 C C . THR A 1 203 ? 14.513 0.602 -7.744 1.00 88.75 203 THR A C 1
ATOM 1610 O O . THR A 1 203 ? 14.095 -0.490 -7.355 1.00 88.75 203 THR A O 1
ATOM 1613 N N . LYS A 1 204 ? 14.369 1.691 -6.995 1.00 90.69 204 LYS A N 1
ATOM 1614 C CA . LYS A 1 204 ? 13.606 1.678 -5.742 1.00 90.69 204 LYS A CA 1
ATOM 1615 C C . LYS A 1 204 ? 12.293 2.427 -5.941 1.00 90.69 204 LYS A C 1
ATOM 1617 O O . LYS A 1 204 ? 12.311 3.448 -6.620 1.00 90.69 204 LYS A O 1
ATOM 1622 N N . PRO A 1 205 ? 11.182 1.959 -5.348 1.00 92.69 205 PRO A N 1
ATOM 1623 C CA . PRO A 1 205 ? 10.000 2.790 -5.199 1.00 92.69 205 PRO A CA 1
ATOM 1624 C C . PRO A 1 205 ? 10.355 4.090 -4.472 1.00 92.69 205 PRO A C 1
ATOM 1626 O O . PRO A 1 205 ? 11.074 4.048 -3.474 1.00 92.69 205 PRO A O 1
ATOM 1629 N N . GLU A 1 206 ? 9.829 5.213 -4.947 1.00 92.19 206 GLU A N 1
ATOM 1630 C CA . GLU A 1 206 ? 9.947 6.513 -4.288 1.00 92.19 206 GLU A CA 1
ATOM 1631 C C . GLU A 1 206 ? 8.600 6.864 -3.659 1.00 92.19 206 GLU A C 1
ATOM 1633 O O . GLU A 1 206 ? 7.593 6.991 -4.363 1.00 92.19 206 GLU A O 1
ATOM 1638 N N . PHE A 1 207 ? 8.565 7.017 -2.335 1.00 92.75 207 PHE A N 1
ATOM 1639 C CA . PHE A 1 207 ? 7.366 7.433 -1.615 1.00 92.75 207 PHE A CA 1
ATOM 1640 C C . PHE A 1 207 ? 7.518 8.869 -1.123 1.00 92.75 207 PHE A C 1
ATOM 1642 O O . PHE A 1 207 ? 8.543 9.243 -0.557 1.00 92.75 207 PHE A O 1
ATOM 1649 N N . THR A 1 208 ? 6.476 9.679 -1.296 1.00 92.94 208 THR A N 1
ATOM 1650 C CA . THR A 1 208 ? 6.417 11.029 -0.736 1.00 92.94 208 THR A CA 1
ATOM 1651 C C . THR A 1 208 ? 5.111 11.261 0.014 1.00 92.94 208 THR A C 1
ATOM 1653 O O . THR A 1 208 ? 4.039 10.847 -0.429 1.00 92.94 208 THR A O 1
ATOM 1656 N N . GLU A 1 209 ? 5.184 11.955 1.148 1.00 90.06 209 GLU A N 1
ATOM 1657 C CA . GLU A 1 209 ? 4.032 12.359 1.952 1.00 90.06 209 GLU A CA 1
ATOM 1658 C C . GLU A 1 209 ? 4.192 13.808 2.415 1.00 90.06 209 GLU A C 1
ATOM 1660 O O . GLU A 1 209 ? 5.196 14.181 3.019 1.00 90.06 209 GLU A O 1
ATOM 1665 N N . GLY A 1 210 ? 3.209 14.658 2.102 1.00 83.94 210 GLY A N 1
ATOM 1666 C CA . GLY A 1 210 ? 3.185 16.056 2.551 1.00 83.94 210 GLY A CA 1
ATOM 1667 C C . GLY A 1 210 ? 4.340 16.939 2.049 1.00 83.94 210 GLY A C 1
ATOM 1668 O O . GLY A 1 210 ? 4.489 18.054 2.540 1.00 83.94 210 GLY A O 1
ATOM 1669 N N . GLY A 1 211 ? 5.135 16.463 1.083 1.00 81.50 211 GLY A N 1
ATOM 1670 C CA . GLY A 1 211 ? 6.350 17.122 0.582 1.00 81.50 211 GLY A CA 1
ATOM 1671 C C . GLY A 1 211 ? 7.670 16.502 1.065 1.00 81.50 211 GLY A C 1
ATOM 1672 O O . GLY A 1 211 ? 8.725 16.918 0.596 1.00 81.50 211 GLY A O 1
ATOM 1673 N N . THR A 1 212 ? 7.628 15.501 1.949 1.00 85.19 212 THR A N 1
ATOM 1674 C CA . THR A 1 212 ? 8.803 14.739 2.410 1.00 85.19 212 THR A CA 1
ATOM 1675 C C . THR A 1 212 ? 8.924 13.432 1.628 1.00 85.19 212 THR A C 1
ATOM 1677 O O . THR A 1 212 ? 7.910 12.770 1.423 1.00 85.19 212 THR A O 1
ATOM 1680 N N . ALA A 1 213 ? 10.137 13.048 1.218 1.00 86.69 213 ALA A N 1
ATOM 1681 C CA . ALA A 1 213 ? 10.431 11.762 0.572 1.00 86.69 213 ALA A CA 1
ATOM 1682 C C . ALA A 1 213 ? 11.002 10.731 1.566 1.00 86.69 213 ALA A C 1
ATOM 1684 O O . ALA A 1 213 ? 11.680 11.121 2.521 1.00 86.69 213 ALA A O 1
ATOM 1685 N N . TYR A 1 214 ? 10.741 9.442 1.319 1.00 82.94 214 TYR A N 1
ATOM 1686 C CA . TYR A 1 214 ? 11.138 8.291 2.144 1.00 82.94 214 TYR A CA 1
ATOM 1687 C C . TYR A 1 214 ? 11.650 7.125 1.286 1.00 82.94 214 TYR A C 1
ATOM 1689 O O . TYR A 1 214 ? 11.102 6.940 0.175 1.00 82.94 214 TYR A O 1
#

pLDDT: mean 71.23, std 20.9, range [31.7, 95.25]

Sequence (214 aa):
MNSVRLKYLLSATVLLLFVQALLGTTAPAAVFRTAPTDTLSAHLSDTLQSATVYQPDAPTPLDLKPEPLSRRERRERARAAREQERRNREFNSLTQEERDSVFSSQVDSLVAQKADSLASRSGSDTTRNPRAARPFLDDQLSGKNTDSLVYDVRNKRVYVYNEGDVTYQNRNLKADYMQIDMDTKLIYAYGKPDSVDGKWTVTKPEFTEGGTAY